Protein AF-A0A3Q2H266-F1 (afdb_monomer)

Mean predicted aligned error: 22.36 Å

Solvent-accessible surface area (backbone atoms only — not comparable to full-atom values): 14218 Å² total; per-residue (Å²): 91,50,98,85,69,45,85,71,88,80,87,90,80,85,74,40,80,93,80,37,71,74,84,82,73,85,81,75,81,80,75,81,82,80,85,88,76,84,89,74,83,86,70,92,81,90,85,86,83,84,88,87,74,88,79,81,77,82,84,80,73,83,90,78,85,91,76,90,86,78,91,75,88,78,85,81,82,84,83,86,84,89,80,88,86,80,90,84,92,89,86,89,81,86,81,90,78,92,82,90,82,86,79,86,83,80,87,77,91,81,86,87,79,85,80,91,78,90,77,91,73,87,76,86,66,81,80,77,69,81,77,68,92,73,65,88,61,49,74,68,57,48,53,52,54,50,50,58,36,43,77,73,71,45,84,77,68,90,46,66,71,57,32,52,51,47,44,33,69,77,54,65,52,81,55,66,67,63,51,47,52,51,49,54,54,59,74,75,108

Nearest PDB structures (foldseek):
  2vxd-assembly1_A  TM=9.494E-01  e=1.656E-06  Homo sapiens

Structure (mmCIF, N/CA/C/O backbone):
data_AF-A0A3Q2H266-F1
#
_entry.id   AF-A0A3Q2H266-F1
#
loop_
_atom_site.group_PDB
_atom_site.id
_atom_site.type_symbol
_atom_site.label_atom_id
_atom_site.label_alt_id
_atom_site.label_comp_id
_atom_site.label_asym_id
_atom_site.label_entity_id
_atom_site.label_seq_id
_atom_site.pdbx_PDB_ins_code
_atom_site.Cartn_x
_atom_site.Cartn_y
_atom_site.Cartn_z
_atom_site.occupancy
_atom_site.B_iso_or_equiv
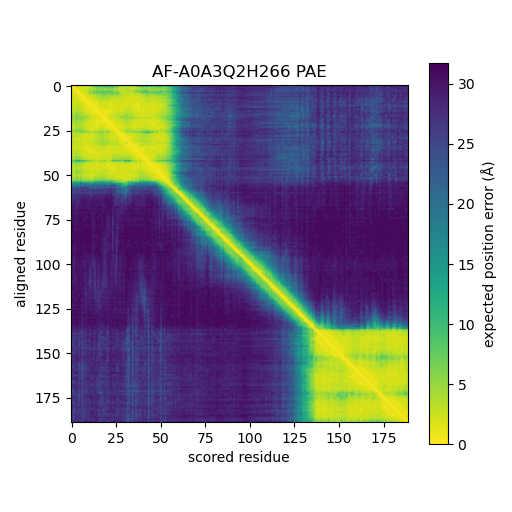_atom_site.auth_seq_id
_atom_site.auth_comp_id
_atom_site.auth_asym_id
_atom_site.auth_atom_id
_atom_site.pdbx_PDB_model_num
ATOM 1 N N . MET A 1 1 ? 6.703 10.638 -8.656 1.00 83.88 1 MET A N 1
ATOM 2 C CA . MET A 1 1 ? 7.625 11.755 -8.956 1.00 83.88 1 MET A CA 1
ATOM 3 C C . MET A 1 1 ? 6.857 12.858 -9.673 1.00 83.88 1 MET A C 1
ATOM 5 O O . MET A 1 1 ? 5.798 12.563 -10.213 1.00 83.88 1 MET A O 1
ATOM 9 N N . ASN A 1 2 ? 7.354 14.096 -9.672 1.00 92.62 2 ASN A N 1
ATOM 10 C CA . ASN A 1 2 ? 6.954 15.094 -10.671 1.00 92.62 2 ASN A CA 1
ATOM 11 C C . ASN A 1 2 ? 7.671 14.825 -12.015 1.00 92.62 2 ASN A C 1
ATOM 13 O O . ASN A 1 2 ? 8.454 13.881 -12.124 1.00 92.62 2 ASN A O 1
ATOM 17 N N . TYR A 1 3 ? 7.422 15.659 -13.029 1.00 91.31 3 TYR A N 1
ATOM 18 C CA . TYR A 1 3 ? 8.073 15.558 -14.345 1.00 91.31 3 TYR A CA 1
ATOM 19 C C . TYR A 1 3 ? 9.604 15.734 -14.280 1.00 91.31 3 TYR A C 1
ATOM 21 O O . TYR A 1 3 ? 10.318 15.266 -15.157 1.00 91.31 3 TYR A O 1
ATOM 29 N N . GLU A 1 4 ? 10.116 16.353 -13.214 1.00 94.00 4 GLU A N 1
ATOM 30 C CA . GLU A 1 4 ? 11.548 16.572 -12.961 1.00 94.00 4 GLU A CA 1
ATOM 31 C C . GLU A 1 4 ? 12.217 15.371 -12.271 1.00 94.00 4 GLU A C 1
ATOM 33 O O . GLU A 1 4 ? 13.388 15.433 -11.906 1.00 94.00 4 GLU A O 1
ATOM 38 N N . GLY A 1 5 ? 11.477 14.285 -12.023 1.00 92.12 5 GLY A N 1
ATOM 39 C CA . GLY A 1 5 ? 11.991 13.105 -11.324 1.00 92.12 5 GLY A CA 1
ATOM 40 C C . GLY A 1 5 ? 12.115 13.270 -9.803 1.00 92.12 5 GLY A C 1
ATOM 41 O O . GLY A 1 5 ? 12.574 12.355 -9.120 1.00 92.12 5 GLY A O 1
ATOM 42 N N . SER A 1 6 ? 11.656 14.388 -9.238 1.00 95.06 6 SER A N 1
ATOM 43 C CA . SER A 1 6 ? 11.687 14.638 -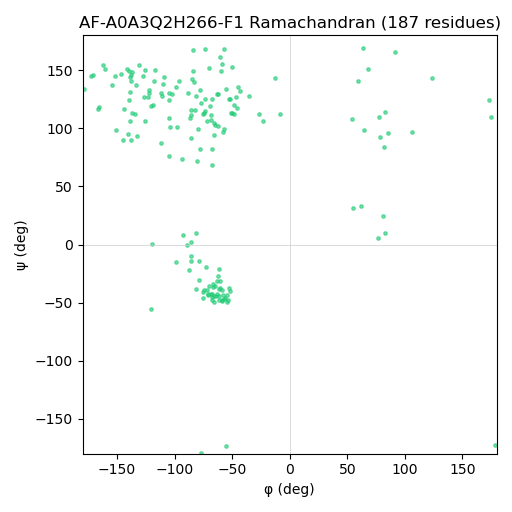7.796 1.00 95.06 6 SER A CA 1
ATOM 44 C C . SER A 1 6 ? 10.491 13.987 -7.080 1.00 95.06 6 SER A C 1
ATOM 46 O O . SER A 1 6 ? 9.362 14.000 -7.591 1.00 95.06 6 SER A O 1
ATOM 48 N N . PRO A 1 7 ? 10.678 13.391 -5.886 1.00 94.06 7 PRO A N 1
ATOM 49 C CA . PRO A 1 7 ? 9.567 12.901 -5.075 1.00 94.06 7 PRO A CA 1
ATOM 50 C C . PRO A 1 7 ? 8.654 14.051 -4.637 1.00 94.06 7 PRO A C 1
ATOM 52 O O . PRO A 1 7 ? 9.114 15.030 -4.057 1.00 94.06 7 PRO A O 1
ATOM 55 N N . ILE A 1 8 ? 7.347 13.902 -4.854 1.00 96.88 8 ILE A N 1
ATOM 56 C CA . ILE A 1 8 ? 6.333 14.871 -4.423 1.00 96.88 8 ILE A CA 1
ATOM 57 C C . ILE A 1 8 ? 5.262 14.187 -3.577 1.00 96.88 8 ILE A C 1
ATOM 59 O O . ILE A 1 8 ? 4.981 13.000 -3.751 1.00 96.88 8 ILE A O 1
ATOM 63 N N . LYS A 1 9 ? 4.664 14.943 -2.653 1.00 96.69 9 LYS A N 1
ATOM 64 C CA . LYS A 1 9 ? 3.535 14.501 -1.828 1.00 96.69 9 LYS A CA 1
ATOM 65 C C . LYS A 1 9 ? 2.292 15.268 -2.252 1.00 96.69 9 LYS A C 1
ATOM 67 O O . LYS A 1 9 ? 2.316 16.494 -2.264 1.00 96.69 9 LYS A O 1
ATOM 72 N N . VAL A 1 10 ? 1.215 14.550 -2.547 1.00 96.44 10 VAL A N 1
ATOM 73 C CA . VAL A 1 10 ? -0.061 15.132 -2.983 1.00 96.44 10 VAL A CA 1
ATOM 74 C C . VAL A 1 10 ? -1.208 14.605 -2.125 1.00 96.44 10 VAL A C 1
ATOM 76 O O . VAL A 1 10 ? -1.188 13.454 -1.686 1.00 96.44 10 VAL A O 1
ATOM 79 N N . THR A 1 11 ? -2.202 15.452 -1.861 1.00 96.81 11 THR A N 1
ATOM 80 C CA . THR A 1 11 ? -3.439 15.042 -1.185 1.00 96.81 11 THR A CA 1
ATOM 81 C C . THR A 1 11 ? -4.405 14.504 -2.232 1.00 96.81 11 THR A C 1
ATOM 83 O O . THR A 1 11 ? -4.844 15.259 -3.090 1.00 96.81 11 THR A O 1
ATOM 86 N N . LEU A 1 12 ? -4.743 13.215 -2.158 1.00 96.69 12 LEU A N 1
ATOM 87 C CA . LEU A 1 12 ? -5.684 12.596 -3.101 1.00 96.69 12 LEU A CA 1
ATOM 88 C C . LEU A 1 12 ? -7.146 12.866 -2.734 1.00 96.69 12 LEU A C 1
ATOM 90 O O . LEU A 1 12 ? -7.986 13.037 -3.609 1.00 96.69 12 LEU A O 1
ATOM 94 N N . ALA A 1 13 ? -7.457 12.863 -1.436 1.00 97.00 13 ALA A N 1
ATOM 95 C CA . ALA A 1 13 ? -8.816 13.008 -0.939 1.00 97.00 13 ALA A CA 1
ATOM 96 C C . ALA A 1 13 ? -8.859 13.401 0.541 1.00 97.00 13 ALA A C 1
ATOM 98 O O . ALA A 1 13 ? -7.976 13.029 1.317 1.00 97.00 13 ALA A O 1
ATOM 99 N N . SER A 1 14 ? -9.952 14.057 0.930 1.00 97.00 14 SER A N 1
ATOM 100 C CA . SER A 1 14 ? -10.330 14.320 2.320 1.00 97.00 14 SER A CA 1
ATOM 101 C C . SER A 1 14 ? -11.666 13.643 2.600 1.00 97.00 14 SER A C 1
ATOM 103 O O . SER A 1 14 ? -12.657 13.938 1.942 1.00 97.00 14 SER A O 1
ATOM 105 N N . LEU A 1 15 ? -11.694 12.718 3.561 1.00 97.12 15 LEU A N 1
ATOM 106 C CA . LEU A 1 15 ? -12.890 11.946 3.895 1.00 97.12 15 LEU A CA 1
ATOM 107 C C . LEU A 1 15 ? -13.314 12.220 5.336 1.00 97.12 15 LEU A C 1
ATOM 109 O O . LEU A 1 15 ? -12.487 12.294 6.247 1.00 97.12 15 LEU A O 1
ATOM 113 N N . LYS A 1 16 ? -14.624 12.306 5.551 1.00 96.44 16 LYS A N 1
ATOM 114 C CA . LYS A 1 16 ? -15.240 12.391 6.878 1.00 96.44 16 LYS A CA 1
ATOM 115 C C . LYS A 1 16 ? -16.495 11.537 6.875 1.00 96.44 16 LYS A C 1
ATOM 117 O O . LYS A 1 16 ? -17.383 11.783 6.072 1.00 96.44 16 LYS A O 1
ATOM 122 N N . MET A 1 17 ? -16.600 10.585 7.801 1.00 94.75 17 MET A N 1
ATOM 123 C CA . MET A 1 17 ? -17.682 9.587 7.811 1.00 94.75 17 MET A CA 1
ATOM 124 C C . MET A 1 17 ? -19.088 10.202 7.750 1.00 94.75 17 MET A C 1
ATOM 126 O O . MET A 1 17 ? -19.967 9.673 7.085 1.00 94.75 17 MET A O 1
ATOM 130 N N . SER A 1 18 ? -19.289 11.338 8.420 1.00 96.62 18 SER A N 1
ATOM 131 C CA . SER A 1 18 ? -20.588 12.009 8.482 1.00 96.62 18 SER A CA 1
ATOM 132 C C . SER A 1 18 ? -20.877 12.954 7.311 1.00 96.62 18 SER A C 1
ATOM 134 O O . SER A 1 18 ? -21.982 13.472 7.240 1.00 96.62 18 SER A O 1
ATOM 136 N N . VAL A 1 19 ? -19.890 13.258 6.462 1.00 97.75 19 VAL A N 1
ATOM 137 C CA . VAL A 1 19 ? -20.018 14.250 5.375 1.00 97.75 19 VAL A CA 1
ATOM 138 C C . VAL A 1 19 ? -19.766 13.593 4.025 1.00 97.75 19 VAL A C 1
ATOM 140 O O . VAL A 1 19 ? -20.614 13.633 3.146 1.00 97.75 19 VAL A O 1
ATOM 143 N N . GLN A 1 20 ? -18.610 12.948 3.879 1.00 97.19 20 GLN A N 1
ATOM 144 C CA . GLN A 1 20 ? -18.191 12.268 2.664 1.00 97.19 20 GLN A CA 1
ATOM 145 C C . GLN A 1 20 ? -17.386 11.012 3.038 1.00 97.19 20 GLN A C 1
ATOM 147 O O . GLN A 1 20 ? -16.167 11.084 3.236 1.00 97.19 20 GLN A O 1
ATOM 152 N N . PRO A 1 21 ? -18.059 9.857 3.197 1.00 96.19 21 PRO A N 1
ATOM 153 C CA . PRO A 1 21 ? -17.411 8.602 3.575 1.00 96.19 21 PRO A CA 1
ATOM 154 C C . PRO A 1 21 ? -16.702 7.914 2.402 1.00 96.19 21 PRO A C 1
ATOM 156 O O . PRO A 1 21 ? -15.924 6.987 2.612 1.00 96.19 21 PRO A O 1
ATOM 159 N N . THR A 1 22 ? -16.972 8.322 1.160 1.00 97.19 22 THR A N 1
ATOM 160 C CA . THR A 1 22 ? -16.385 7.731 -0.049 1.00 97.19 22 THR A CA 1
ATOM 161 C C . THR A 1 22 ? -16.197 8.799 -1.117 1.00 97.19 22 THR A C 1
ATOM 163 O O . THR A 1 22 ? -16.986 9.738 -1.223 1.00 97.19 22 THR A O 1
ATOM 166 N N . VAL A 1 23 ? -15.140 8.644 -1.908 1.00 97.94 23 VAL A N 1
ATOM 167 C CA . VAL A 1 23 ? -14.823 9.489 -3.057 1.00 97.94 23 VAL A CA 1
ATOM 168 C C . VAL A 1 23 ? -14.344 8.600 -4.202 1.00 97.94 23 VAL A C 1
ATOM 170 O O . VAL A 1 23 ? -13.701 7.576 -3.970 1.00 97.94 23 VAL A O 1
ATOM 173 N N . SER A 1 24 ? -14.656 8.988 -5.433 1.00 96.75 24 SER A N 1
ATOM 174 C CA . SER A 1 24 ? -14.181 8.321 -6.644 1.00 96.75 24 SER A CA 1
ATOM 175 C C . SER A 1 24 ? -13.216 9.246 -7.373 1.00 96.75 24 SER A C 1
ATOM 177 O O . SER A 1 24 ? -13.538 10.406 -7.600 1.00 96.75 24 SER A O 1
ATOM 179 N N . LEU A 1 25 ? -12.044 8.732 -7.752 1.00 96.19 25 LEU A N 1
ATOM 180 C CA . LEU A 1 25 ? -10.995 9.515 -8.422 1.00 96.19 25 LEU A CA 1
ATOM 181 C C . LEU A 1 25 ? -11.072 9.458 -9.960 1.00 96.19 25 LEU A C 1
ATOM 183 O O . LEU A 1 25 ? -10.149 9.894 -10.633 1.00 96.19 25 LEU A O 1
ATOM 187 N N . GLY A 1 26 ? -12.136 8.879 -10.528 1.00 94.19 26 GLY A N 1
ATOM 188 C CA . GLY A 1 26 ? -12.396 8.932 -11.972 1.00 94.19 26 GLY A CA 1
ATOM 189 C C . GLY A 1 26 ? -11.331 8.285 -12.866 1.00 94.19 26 GLY A C 1
ATOM 190 O O . GLY A 1 26 ? -11.102 8.772 -13.963 1.00 94.19 26 GLY A O 1
ATOM 191 N N . GLY A 1 27 ? -10.670 7.215 -12.416 1.00 92.19 27 GLY A N 1
ATOM 192 C CA . GLY A 1 27 ? -9.613 6.565 -13.204 1.00 92.19 27 GLY A CA 1
ATOM 193 C C . GLY A 1 27 ? -8.252 7.257 -13.115 1.00 92.19 27 GLY A C 1
ATOM 194 O O . GLY A 1 27 ? -7.442 7.109 -14.018 1.00 92.19 27 GLY A O 1
ATOM 195 N N . PHE A 1 28 ? -7.997 8.002 -12.035 1.00 95.56 28 PHE A N 1
ATOM 196 C CA . PHE A 1 28 ? -6.691 8.593 -11.746 1.00 95.5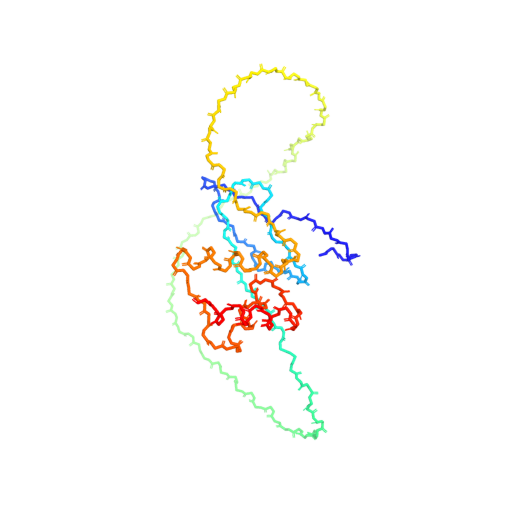6 28 PHE A CA 1
ATOM 197 C C . PHE A 1 28 ? -5.556 7.559 -11.837 1.00 95.56 28 PHE A C 1
ATOM 199 O O . PHE A 1 28 ? -5.476 6.634 -11.023 1.00 95.56 28 PHE A O 1
ATOM 206 N N . GLU A 1 29 ? -4.687 7.734 -12.831 1.00 95.75 29 GLU A N 1
ATOM 207 C CA . GLU A 1 29 ? -3.570 6.844 -13.131 1.00 95.75 29 GLU A CA 1
ATOM 208 C C . GLU A 1 29 ? -2.273 7.360 -12.505 1.00 95.75 29 GLU A C 1
ATOM 210 O O . GLU A 1 29 ? -1.999 8.561 -12.474 1.00 95.75 29 GLU A O 1
ATOM 215 N N . ILE A 1 30 ? -1.463 6.438 -11.989 1.00 94.81 30 ILE A N 1
ATOM 216 C CA . ILE A 1 30 ? -0.174 6.732 -11.367 1.00 94.81 30 ILE A CA 1
ATOM 217 C C . ILE A 1 30 ? 0.855 5.693 -11.793 1.00 94.81 30 ILE A C 1
ATOM 219 O O . ILE A 1 30 ? 0.626 4.490 -11.682 1.00 94.81 30 ILE A O 1
ATOM 223 N N . THR A 1 31 ? 2.020 6.162 -12.230 1.00 94.25 31 THR A N 1
ATOM 224 C CA . THR A 1 31 ? 3.137 5.296 -12.612 1.00 94.25 31 THR A CA 1
ATOM 225 C C . THR A 1 31 ? 3.912 4.840 -11.368 1.00 94.25 31 THR A C 1
ATOM 227 O O . THR A 1 31 ? 4.313 5.684 -10.558 1.00 94.25 31 THR A O 1
ATOM 230 N N . PRO A 1 32 ? 4.152 3.529 -11.181 1.00 95.00 32 PRO A N 1
ATOM 231 C CA . PRO A 1 32 ? 5.023 3.034 -10.118 1.00 95.00 32 PRO A CA 1
ATOM 232 C C . PRO A 1 32 ? 6.462 3.580 -10.237 1.00 95.00 32 PRO A C 1
ATOM 234 O O . PRO A 1 32 ? 6.940 3.781 -11.353 1.00 95.00 32 PRO A O 1
ATOM 237 N N . PRO A 1 33 ? 7.194 3.772 -9.120 1.00 94.19 33 PRO A N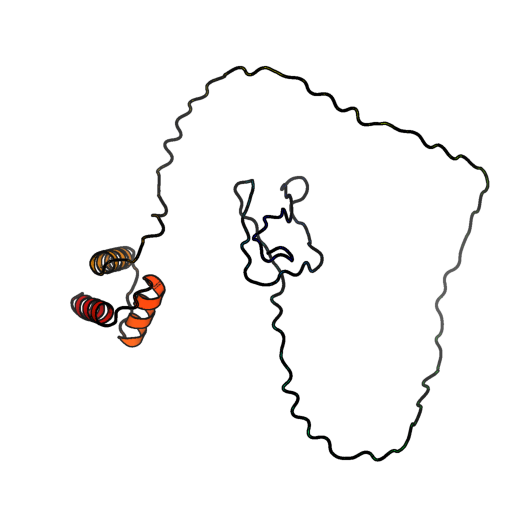 1
ATOM 238 C CA . PRO A 1 33 ? 6.827 3.435 -7.742 1.00 94.19 33 PRO A CA 1
ATOM 239 C C . PRO A 1 33 ? 5.979 4.514 -7.043 1.00 94.19 33 PRO A C 1
ATOM 241 O O . PRO A 1 33 ? 6.232 5.712 -7.172 1.00 94.19 33 PRO A O 1
ATOM 244 N N . VAL A 1 34 ? 5.013 4.083 -6.221 1.00 96.06 34 VAL A N 1
ATOM 245 C CA . VAL A 1 34 ? 4.143 4.976 -5.434 1.00 96.06 34 VAL A CA 1
ATOM 246 C C . VAL A 1 34 ? 3.936 4.474 -4.002 1.00 96.06 34 VAL A C 1
ATOM 248 O O . VAL A 1 34 ? 3.929 3.272 -3.744 1.00 96.06 34 VAL A O 1
ATOM 251 N N . VAL A 1 35 ? 3.758 5.409 -3.064 1.00 96.62 35 VAL A N 1
ATOM 252 C CA . VAL A 1 35 ? 3.437 5.140 -1.656 1.00 96.62 35 VAL A CA 1
ATOM 253 C C . VAL A 1 35 ? 2.140 5.858 -1.299 1.00 96.62 35 VAL A C 1
ATOM 255 O O . VAL A 1 35 ? 2.028 7.068 -1.483 1.00 96.62 35 VAL A O 1
ATOM 258 N N . LEU A 1 36 ? 1.175 5.118 -0.752 1.00 96.69 36 LEU A N 1
ATOM 259 C CA . LEU A 1 36 ? -0.090 5.658 -0.258 1.00 96.69 36 LEU A CA 1
ATOM 260 C C . LEU A 1 36 ? -0.055 5.688 1.272 1.00 96.69 36 LEU A C 1
ATOM 262 O O . LEU A 1 36 ? 0.182 4.665 1.913 1.00 96.69 36 LEU A O 1
ATOM 266 N N . GLN A 1 37 ? -0.275 6.863 1.861 1.00 95.94 37 GLN A N 1
ATOM 267 C CA . GLN A 1 37 ? -0.221 7.065 3.309 1.00 95.94 37 GLN A CA 1
ATOM 268 C C . GLN A 1 37 ? -1.376 7.951 3.773 1.00 95.94 37 GLN A C 1
ATOM 270 O O . GLN A 1 37 ? -1.710 8.948 3.135 1.00 95.94 37 GLN A O 1
ATOM 275 N N . LEU A 1 38 ? -1.955 7.616 4.928 1.00 97.00 38 LEU A N 1
ATOM 276 C CA . LEU A 1 38 ? -2.924 8.477 5.591 1.00 97.00 38 LEU A CA 1
ATOM 277 C C . LEU A 1 38 ? -2.203 9.675 6.227 1.00 97.00 38 LEU A C 1
ATOM 279 O O . LEU A 1 38 ? -1.408 9.498 7.149 1.00 97.00 38 LEU A O 1
ATOM 283 N N . LYS A 1 39 ? -2.476 10.889 5.735 1.00 97.00 39 LYS A N 1
ATOM 284 C CA . LYS A 1 39 ? -1.887 12.127 6.278 1.00 97.00 39 LYS A CA 1
ATOM 285 C C . LYS A 1 39 ? -2.522 12.538 7.613 1.00 97.00 39 LYS A C 1
ATOM 287 O O . LYS A 1 39 ? -1.812 12.976 8.514 1.00 97.00 39 LYS A O 1
ATOM 292 N N . CYS A 1 40 ? -3.845 12.409 7.739 1.00 95.12 40 CYS A N 1
ATOM 293 C CA . CYS A 1 40 ? -4.612 12.794 8.927 1.00 95.12 40 CYS A CA 1
ATOM 294 C C . CYS A 1 40 ? -5.739 11.787 9.205 1.00 95.12 40 CYS A C 1
ATOM 296 O O . CYS A 1 40 ? -6.290 11.198 8.278 1.00 95.12 40 CYS A O 1
ATOM 298 N N . GLY A 1 41 ? -6.118 11.640 10.478 1.00 96.50 41 GLY A N 1
ATOM 299 C CA . GLY A 1 41 ? -7.122 10.671 10.931 1.00 96.50 41 GLY A CA 1
ATOM 300 C C . GLY A 1 41 ? -6.512 9.329 11.349 1.00 96.50 41 GLY A C 1
ATOM 301 O O . GLY A 1 41 ? -5.345 9.053 11.085 1.00 96.50 41 GLY A O 1
ATOM 302 N N . SER A 1 42 ? -7.293 8.498 12.043 1.00 95.31 42 SER A N 1
ATOM 303 C CA . SER A 1 42 ? -6.809 7.210 12.562 1.00 95.31 42 SER A CA 1
ATOM 304 C C . SER A 1 42 ? -6.939 6.054 11.566 1.00 95.31 42 SER A C 1
ATOM 306 O O . SER A 1 42 ? -6.231 5.061 11.705 1.00 95.31 42 SER A O 1
ATOM 308 N N . GLY A 1 43 ? -7.826 6.165 10.569 1.00 89.31 43 GLY A N 1
ATOM 309 C CA . GLY A 1 43 ? -8.158 5.060 9.660 1.00 89.31 43 GLY A CA 1
ATOM 310 C C . GLY A 1 43 ? -8.814 3.876 10.389 1.00 89.31 43 GLY A C 1
ATOM 311 O O . GLY A 1 43 ? -8.873 3.870 11.620 1.00 89.31 43 GLY A O 1
ATOM 312 N N . PRO A 1 44 ? -9.369 2.886 9.673 1.00 94.88 44 PRO A N 1
ATOM 313 C CA . PRO A 1 44 ? -8.941 2.398 8.359 1.00 94.88 44 PRO A CA 1
ATOM 314 C C . PRO A 1 44 ? -9.480 3.199 7.164 1.00 94.88 44 PRO A C 1
ATOM 316 O O . PRO A 1 44 ? -10.582 3.737 7.211 1.00 94.88 44 PRO A O 1
ATOM 319 N N . VAL A 1 45 ? -8.701 3.238 6.078 1.00 97.56 45 VAL A N 1
ATOM 320 C CA . VAL A 1 45 ? -9.113 3.760 4.764 1.00 97.56 45 VAL A CA 1
ATOM 321 C C . VAL A 1 45 ? -8.839 2.679 3.726 1.00 97.56 45 VAL A C 1
ATOM 323 O O . VAL A 1 45 ? -7.725 2.164 3.653 1.00 97.56 45 VAL A O 1
ATOM 326 N N . HIS A 1 46 ? -9.858 2.328 2.945 1.00 97.31 46 HIS A N 1
ATOM 327 C CA . HIS A 1 46 ? -9.751 1.342 1.874 1.00 97.31 46 HIS A CA 1
ATOM 328 C C . HIS A 1 46 ? -9.578 2.061 0.538 1.00 97.31 46 HIS A C 1
ATOM 330 O O . HIS A 1 46 ? -10.274 3.037 0.264 1.00 97.31 46 HIS A O 1
ATOM 336 N N . ILE A 1 47 ? -8.656 1.570 -0.285 1.00 96.88 47 ILE A N 1
ATOM 337 C CA . ILE A 1 47 ? -8.384 2.091 -1.624 1.00 96.88 47 ILE A CA 1
ATOM 338 C C . ILE A 1 47 ? -8.583 0.933 -2.596 1.00 96.88 47 ILE A C 1
ATOM 340 O O . ILE A 1 47 ? -8.112 -0.175 -2.346 1.00 96.88 47 ILE A O 1
ATOM 344 N N . SER A 1 48 ? -9.308 1.186 -3.681 1.00 96.19 48 SER A N 1
ATOM 345 C CA . SER A 1 48 ? -9.544 0.224 -4.757 1.00 96.19 48 SER A CA 1
ATOM 346 C C . SER A 1 48 ? -9.262 0.888 -6.101 1.00 96.19 48 SER A C 1
ATOM 348 O O . SER A 1 48 ? -9.314 2.113 -6.211 1.00 96.19 48 SER A O 1
ATOM 350 N N . GLY A 1 49 ? -8.921 0.085 -7.103 1.00 96.06 49 GLY A N 1
ATOM 351 C CA . GLY A 1 49 ? -8.533 0.555 -8.426 1.00 96.06 49 GLY A CA 1
ATOM 352 C C . GLY A 1 49 ? -8.155 -0.612 -9.329 1.00 96.06 49 GLY A C 1
ATOM 353 O O . GLY A 1 49 ? -8.331 -1.774 -8.959 1.00 96.06 49 GLY A O 1
ATOM 354 N N . GLN A 1 50 ? -7.639 -0.292 -10.509 1.00 96.25 50 GLN A N 1
ATOM 355 C CA . GLN A 1 50 ? -7.169 -1.270 -11.486 1.00 96.25 50 GLN A CA 1
ATOM 356 C C . GLN A 1 50 ? -5.641 -1.209 -11.566 1.00 96.25 50 GLN A C 1
ATOM 358 O O . GLN A 1 50 ? -5.057 -0.135 -11.438 1.00 96.25 50 GLN A O 1
ATOM 363 N N . HIS A 1 51 ? -4.999 -2.360 -11.764 1.00 96.38 51 HIS A N 1
ATOM 364 C CA . HIS A 1 51 ? -3.578 -2.436 -12.088 1.00 96.38 51 HIS A CA 1
ATOM 365 C C . HIS A 1 51 ? -3.455 -2.759 -13.575 1.00 96.38 51 HIS A C 1
ATOM 367 O O . HIS A 1 51 ? -3.802 -3.863 -13.992 1.00 96.38 51 HIS A O 1
ATOM 373 N N . LEU A 1 52 ? -3.026 -1.774 -14.361 1.00 94.25 52 LEU A N 1
ATOM 374 C CA . LEU A 1 52 ? -2.838 -1.918 -15.800 1.00 94.25 52 LEU A CA 1
ATOM 375 C C . LEU A 1 52 ? -1.419 -2.427 -16.069 1.00 94.25 52 LEU A C 1
ATOM 377 O O . LEU A 1 52 ? -0.451 -1.883 -15.539 1.00 94.25 52 LEU A O 1
ATOM 381 N N . VAL A 1 53 ? -1.310 -3.470 -16.887 1.00 94.50 53 VAL A N 1
ATOM 382 C CA . VAL A 1 53 ? -0.042 -4.005 -17.393 1.00 94.50 53 VAL A CA 1
ATOM 383 C C . VAL A 1 53 ? -0.119 -3.917 -18.909 1.00 94.50 53 VAL A C 1
ATOM 385 O O . VAL A 1 53 ? -1.031 -4.492 -19.502 1.00 94.50 53 VAL A O 1
ATOM 388 N N . ALA A 1 54 ? 0.795 -3.169 -19.526 1.00 89.25 54 ALA A N 1
ATOM 389 C CA . ALA A 1 54 ? 0.893 -3.127 -20.978 1.00 89.25 54 ALA A CA 1
ATOM 390 C C . ALA A 1 54 ? 1.356 -4.503 -21.482 1.00 89.25 54 ALA A C 1
ATOM 392 O O . ALA A 1 54 ? 2.369 -5.023 -21.016 1.00 89.25 54 ALA A O 1
ATOM 393 N N . VAL A 1 55 ? 0.592 -5.100 -22.398 1.00 87.12 55 VAL A N 1
ATOM 394 C CA . VAL A 1 55 ? 1.059 -6.228 -23.209 1.00 87.12 55 VAL A CA 1
ATOM 395 C C . VAL A 1 55 ? 1.779 -5.610 -24.394 1.00 87.12 55 VAL A C 1
ATOM 397 O O . VAL A 1 55 ? 1.152 -4.940 -25.210 1.00 87.12 55 VAL A O 1
ATOM 400 N N . GLU A 1 56 ? 3.094 -5.782 -24.450 1.00 76.44 56 GLU A N 1
ATOM 401 C CA . GLU A 1 56 ? 3.840 -5.521 -25.675 1.00 76.44 56 GLU A CA 1
ATOM 402 C C . GLU A 1 56 ? 3.483 -6.653 -26.644 1.00 76.44 56 GLU A C 1
ATOM 404 O O . GLU A 1 56 ? 3.851 -7.808 -26.425 1.00 76.44 56 GLU A O 1
ATOM 409 N N . GLU A 1 57 ? 2.663 -6.350 -27.653 1.00 62.84 57 GLU A N 1
ATOM 410 C CA . GLU A 1 57 ? 2.506 -7.237 -28.801 1.00 62.84 57 GLU A CA 1
ATOM 411 C C . GLU A 1 57 ? 3.826 -7.213 -29.572 1.00 62.84 57 GLU A C 1
ATOM 413 O O . GLU A 1 57 ? 4.235 -6.186 -30.112 1.00 62.84 57 GLU A O 1
ATOM 418 N N . ASP A 1 58 ? 4.511 -8.351 -29.540 1.00 54.19 58 ASP A N 1
ATOM 419 C CA . ASP A 1 58 ? 5.709 -8.658 -30.307 1.00 54.19 58 ASP A CA 1
ATOM 420 C C . ASP A 1 58 ? 5.395 -8.490 -31.802 1.00 54.19 58 ASP A C 1
ATOM 422 O O . ASP A 1 58 ? 4.741 -9.326 -32.426 1.00 54.19 58 ASP A O 1
ATOM 426 N N . ALA A 1 59 ? 5.779 -7.341 -32.354 1.00 59.56 59 ALA A N 1
ATOM 427 C CA . ALA A 1 59 ? 5.624 -7.018 -33.762 1.00 59.56 59 ALA A CA 1
ATOM 428 C C . ALA A 1 59 ? 6.747 -7.678 -34.573 1.00 59.56 59 ALA A C 1
ATOM 430 O O . ALA A 1 59 ? 7.639 -7.000 -35.076 1.00 59.56 59 ALA A O 1
ATOM 431 N N . GLU A 1 60 ? 6.679 -8.998 -34.723 1.00 51.78 60 GLU A N 1
ATOM 432 C CA . GLU A 1 60 ? 7.279 -9.696 -35.862 1.00 51.78 60 GLU A CA 1
ATOM 433 C C . GLU A 1 60 ? 6.147 -10.111 -36.812 1.00 51.78 60 GLU A C 1
ATOM 435 O O . GLU A 1 60 ? 5.708 -11.258 -36.843 1.00 51.78 60 GLU A O 1
ATOM 440 N N . SER A 1 61 ? 5.618 -9.149 -37.572 1.00 47.25 61 SER A N 1
ATOM 441 C CA . SER A 1 61 ? 4.893 -9.454 -38.806 1.00 47.25 61 SER A CA 1
ATOM 442 C C . SER A 1 61 ? 5.816 -9.130 -39.974 1.00 47.25 61 SER A C 1
ATOM 444 O O . SER A 1 61 ? 6.008 -7.956 -40.297 1.00 47.25 61 SER A O 1
ATOM 446 N N . GLU A 1 62 ? 6.420 -10.172 -40.550 1.00 42.69 62 GLU A N 1
ATOM 447 C CA . GLU A 1 62 ? 7.097 -10.106 -41.844 1.00 42.69 62 GLU A CA 1
ATOM 448 C C . GLU A 1 62 ? 6.142 -9.508 -42.888 1.00 42.69 62 GLU A C 1
ATOM 450 O O . GLU A 1 62 ? 5.002 -9.943 -43.057 1.00 42.69 62 GLU A O 1
ATOM 455 N N . ASP A 1 63 ? 6.632 -8.451 -43.525 1.00 50.84 63 ASP A N 1
ATOM 456 C CA . ASP A 1 63 ? 6.085 -7.789 -44.699 1.00 50.84 63 ASP A CA 1
ATOM 457 C C . ASP A 1 63 ? 6.143 -8.766 -45.880 1.00 50.84 63 ASP A C 1
ATOM 459 O O . ASP A 1 63 ? 7.212 -8.992 -46.437 1.00 50.84 63 ASP A O 1
ATOM 463 N N . GLU A 1 64 ? 5.010 -9.372 -46.243 1.00 48.12 64 GLU A N 1
ATOM 464 C CA . GLU A 1 64 ? 4.830 -9.971 -47.566 1.00 48.12 64 GLU A CA 1
ATOM 465 C C . GLU A 1 64 ? 3.444 -9.637 -48.148 1.00 48.12 64 GLU A C 1
ATOM 467 O O . GLU A 1 64 ? 2.397 -10.096 -47.691 1.00 48.12 64 GLU A O 1
ATOM 472 N N . GLU A 1 65 ? 3.537 -8.846 -49.217 1.00 42.50 65 GLU A N 1
ATOM 473 C CA . GLU A 1 65 ? 2.708 -8.785 -50.421 1.00 42.50 65 GLU A CA 1
ATOM 474 C C . GLU A 1 65 ? 1.384 -8.003 -50.415 1.00 42.50 65 GLU A C 1
ATOM 476 O O . GLU A 1 65 ? 0.355 -8.339 -49.827 1.00 42.50 65 GLU A O 1
ATOM 481 N N . GLU A 1 66 ? 1.434 -6.948 -51.225 1.00 46.41 66 GLU A N 1
ATOM 482 C CA . GLU A 1 66 ? 0.332 -6.123 -51.673 1.00 46.41 66 GLU A CA 1
ATOM 483 C C . GLU A 1 66 ? -0.365 -6.795 -52.855 1.00 46.41 66 GLU A C 1
ATOM 485 O O . GLU A 1 66 ? 0.227 -6.859 -53.924 1.00 46.41 66 GLU A O 1
ATOM 490 N N . GLU A 1 67 ? -1.633 -7.199 -52.727 1.00 44.31 67 GLU A N 1
ATOM 491 C CA . GLU A 1 67 ? -2.550 -7.236 -53.874 1.00 44.31 67 GLU A CA 1
ATOM 492 C C . GLU A 1 67 ? -3.981 -6.842 -53.463 1.00 44.3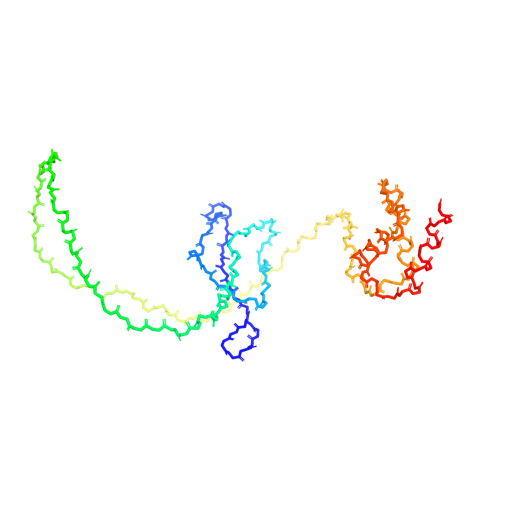1 67 GLU A C 1
ATOM 494 O O . GLU A 1 67 ? -4.672 -7.480 -52.668 1.00 44.31 67 GLU A O 1
ATOM 499 N N . ASP A 1 68 ? -4.398 -5.725 -54.052 1.00 46.41 68 ASP A N 1
ATOM 500 C CA . ASP A 1 68 ? -5.738 -5.160 -54.153 1.00 46.41 68 ASP A CA 1
ATOM 501 C C . ASP A 1 68 ? -6.802 -6.217 -54.521 1.00 46.41 68 ASP A C 1
ATOM 503 O O . ASP A 1 68 ? -6.592 -6.981 -55.454 1.00 46.41 68 ASP A O 1
ATOM 507 N N . VAL A 1 69 ? -7.968 -6.233 -53.854 1.00 43.53 69 VAL A N 1
ATOM 508 C CA . VAL A 1 69 ? -9.278 -6.099 -54.531 1.00 43.53 69 VAL A CA 1
ATOM 509 C C . VAL A 1 69 ? -10.487 -6.108 -53.575 1.00 43.53 69 VAL A C 1
ATOM 511 O O . VAL A 1 69 ? -10.728 -7.033 -52.805 1.00 43.53 69 VAL A O 1
ATOM 514 N N . LYS A 1 70 ? -11.374 -5.138 -53.839 1.00 52.88 70 LYS A N 1
ATOM 515 C CA . LYS A 1 70 ? -12.845 -5.151 -53.661 1.00 52.88 70 LYS A CA 1
ATOM 516 C C . LYS A 1 70 ? -13.437 -4.868 -52.278 1.00 52.88 70 LYS A C 1
ATOM 518 O O . LYS A 1 70 ? -14.003 -5.709 -51.588 1.00 52.88 70 LYS A O 1
ATOM 523 N N . LEU A 1 71 ? -13.545 -3.560 -52.063 1.00 47.97 71 LEU A N 1
ATOM 524 C CA . LEU A 1 71 ? -14.748 -2.855 -51.618 1.00 47.97 71 LEU A CA 1
ATOM 525 C C . LEU A 1 71 ? -16.057 -3.587 -52.015 1.00 47.97 71 LEU A C 1
ATOM 527 O O . LEU A 1 71 ? -16.438 -3.610 -53.189 1.00 47.97 71 LEU A O 1
ATOM 531 N N . LEU A 1 72 ? -16.802 -4.108 -51.037 1.00 41.50 72 LEU A N 1
ATOM 532 C CA . LEU A 1 72 ? -18.242 -4.309 -51.194 1.00 41.50 72 LEU A CA 1
ATOM 533 C C . LEU A 1 72 ? -18.987 -3.770 -49.975 1.00 41.50 72 LEU A C 1
ATOM 535 O O . LEU A 1 72 ? -19.197 -4.431 -48.962 1.00 41.50 72 LEU A O 1
ATOM 539 N N . SER A 1 73 ? -19.393 -2.516 -50.127 1.00 48.78 73 SER A N 1
ATOM 540 C CA . SER A 1 73 ? -20.404 -1.836 -49.340 1.00 48.78 73 SER A CA 1
ATOM 541 C C . SER A 1 73 ? -21.647 -2.709 -49.161 1.00 48.78 73 SER A C 1
ATOM 543 O O . SER A 1 73 ? -22.371 -2.965 -50.122 1.00 48.78 73 SER A O 1
ATOM 545 N N . ILE A 1 74 ? -21.977 -3.063 -47.920 1.00 50.72 74 ILE A N 1
ATOM 546 C CA . ILE A 1 74 ? -23.354 -3.390 -47.540 1.00 50.72 74 ILE A CA 1
ATOM 547 C C . ILE A 1 74 ? -23.885 -2.304 -46.607 1.00 50.72 74 ILE A C 1
ATOM 549 O O . ILE A 1 74 ? -23.815 -2.359 -45.385 1.00 50.72 74 ILE A O 1
ATOM 553 N N . SER A 1 75 ? -24.429 -1.276 -47.255 1.00 50.94 75 SER A N 1
ATOM 554 C CA . SER A 1 75 ? -25.349 -0.303 -46.675 1.00 50.94 75 SER A CA 1
ATOM 555 C C . SER A 1 75 ? -26.619 -1.026 -46.219 1.00 50.94 75 SER A C 1
ATOM 557 O O . SER A 1 75 ? -27.482 -1.375 -47.024 1.00 50.94 75 SER A O 1
ATOM 559 N N . GLY A 1 76 ? -26.731 -1.263 -44.915 1.00 41.53 76 GLY A N 1
ATOM 560 C CA . GLY A 1 76 ? -27.942 -1.751 -44.262 1.00 41.53 76 GLY A CA 1
ATOM 561 C C . GLY A 1 76 ? -28.792 -0.597 -43.735 1.00 41.53 76 GLY A C 1
ATOM 562 O O . GLY A 1 76 ? -28.853 -0.370 -42.533 1.00 41.53 76 GLY A O 1
ATOM 563 N N . LYS A 1 77 ? -29.473 0.139 -44.619 1.00 49.97 77 LYS A N 1
ATOM 564 C CA . LYS A 1 77 ? -30.639 0.944 -44.222 1.00 49.97 77 LYS A CA 1
ATOM 565 C C . LYS A 1 77 ? -31.844 0.015 -44.057 1.00 49.97 77 LYS A C 1
ATOM 567 O O . LYS A 1 77 ? -32.119 -0.752 -44.975 1.00 49.97 77 LYS A O 1
ATOM 572 N N . ARG A 1 78 ? -32.605 0.147 -42.963 1.00 42.16 78 ARG A N 1
ATOM 573 C CA . ARG A 1 78 ? -34.084 0.233 -42.957 1.00 42.16 78 ARG A CA 1
ATOM 574 C C . ARG A 1 78 ? -34.624 0.551 -41.555 1.00 42.16 78 ARG A C 1
ATOM 576 O O . ARG A 1 78 ? -34.047 0.182 -40.543 1.00 42.16 78 ARG A O 1
ATOM 583 N N . SER A 1 79 ? -35.703 1.321 -41.575 1.00 42.41 79 SER A N 1
ATOM 584 C CA . SER A 1 79 ? -36.198 2.236 -40.549 1.00 42.41 79 SER A CA 1
ATOM 585 C C . SER A 1 79 ? -37.061 1.618 -39.441 1.00 42.41 79 SER A C 1
ATOM 587 O O . SER A 1 79 ? -37.575 0.511 -39.568 1.00 42.41 79 SER A O 1
ATOM 589 N N . ALA A 1 80 ? -37.264 2.433 -38.398 1.00 44.34 80 ALA A N 1
ATOM 590 C CA . ALA A 1 80 ? -38.219 2.304 -37.293 1.00 44.34 80 ALA A CA 1
ATOM 591 C C . ALA A 1 80 ? -39.702 2.194 -37.721 1.00 44.34 80 ALA A C 1
ATOM 593 O O . ALA A 1 80 ? -40.057 2.518 -38.857 1.00 44.34 80 ALA A O 1
ATOM 594 N N . PRO A 1 81 ? -40.584 1.824 -36.773 1.00 47.47 81 PRO A N 1
ATOM 595 C CA . PRO A 1 81 ? -41.504 2.811 -36.184 1.00 47.47 81 PRO A CA 1
ATOM 596 C C . PRO A 1 81 ? -41.522 2.671 -34.645 1.00 47.47 81 PRO A C 1
ATOM 598 O O . PRO A 1 81 ? -41.432 1.580 -34.105 1.00 47.47 81 PRO A O 1
ATOM 601 N N . GLY A 1 82 ? -41.508 3.733 -33.848 1.00 42.19 82 GLY A N 1
ATOM 602 C CA . GLY A 1 82 ? -42.589 4.701 -33.746 1.00 42.19 82 GLY A CA 1
ATOM 603 C C . GLY A 1 82 ? -43.314 4.483 -32.415 1.00 42.19 82 GLY A C 1
ATOM 604 O O . GLY A 1 82 ? -44.187 3.633 -32.322 1.00 42.19 82 GLY A O 1
ATOM 605 N N . SER A 1 83 ? -42.972 5.259 -31.388 1.00 39.53 83 SER A N 1
ATOM 606 C CA . SER A 1 83 ? -43.871 5.494 -30.254 1.00 39.53 83 SER A CA 1
ATOM 607 C C . SER A 1 83 ? -43.556 6.864 -29.676 1.00 39.53 83 SER A C 1
ATOM 609 O O . SER A 1 83 ? -42.566 7.060 -28.977 1.00 39.53 83 SER A O 1
ATOM 611 N N . GLY A 1 84 ? -44.364 7.840 -30.082 1.00 42.97 84 GLY A N 1
ATOM 612 C CA . GLY A 1 84 ? -44.271 9.204 -29.594 1.00 42.97 84 GLY A CA 1
ATOM 613 C C . GLY A 1 84 ? -44.791 9.353 -28.168 1.00 42.97 84 GLY A C 1
ATOM 614 O O . GLY A 1 84 ? -45.485 8.485 -27.655 1.00 42.97 84 GLY A O 1
ATOM 615 N N . ASN A 1 85 ? -44.502 10.513 -27.583 1.00 47.50 85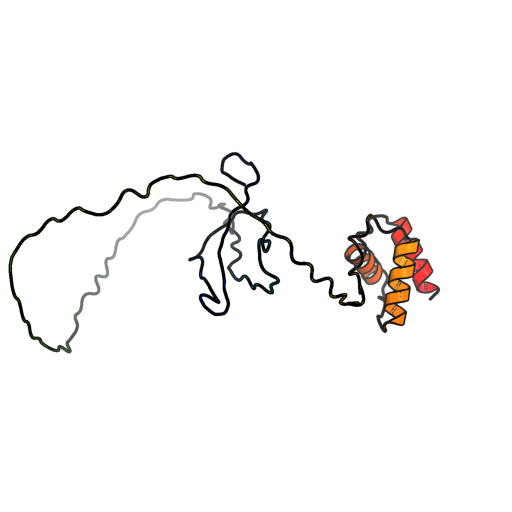 ASN A N 1
ATOM 616 C CA . ASN A 1 85 ? -45.494 11.309 -26.870 1.00 47.50 85 ASN A CA 1
ATOM 617 C C . ASN A 1 85 ? -45.108 12.796 -26.922 1.00 47.50 85 ASN A C 1
ATOM 619 O O . ASN A 1 85 ? -43.938 13.164 -26.980 1.00 47.50 85 ASN A O 1
ATOM 623 N N . LYS A 1 86 ? -46.148 13.626 -27.002 1.00 48.47 86 LYS A N 1
ATOM 624 C CA . LYS A 1 86 ? -46.192 15.059 -27.333 1.00 48.47 86 LYS A CA 1
ATOM 625 C C . LYS A 1 86 ? -46.355 15.848 -26.006 1.00 48.47 86 LYS A C 1
ATOM 627 O O . LYS A 1 86 ? -47.111 15.370 -25.172 1.00 48.47 86 LYS A O 1
ATOM 632 N N . VAL A 1 87 ? -45.533 16.883 -25.719 1.00 45.78 87 VAL A N 1
ATOM 633 C CA . VAL A 1 87 ? -45.832 18.361 -25.661 1.00 45.78 87 VAL A CA 1
ATOM 634 C C . VAL A 1 87 ? -46.932 18.774 -24.642 1.00 45.78 87 VAL A C 1
ATOM 636 O O . VAL A 1 87 ? -47.920 18.050 -24.594 1.00 45.78 87 VAL A O 1
ATOM 639 N N . PRO A 1 88 ? -46.864 19.905 -23.864 1.00 51.44 88 PRO A N 1
ATOM 640 C CA . PRO A 1 88 ? -46.453 21.281 -24.264 1.00 51.44 88 PRO A CA 1
ATOM 641 C C . PRO A 1 88 ? -45.550 22.073 -23.278 1.00 51.44 88 PRO A C 1
ATOM 643 O O . PRO A 1 88 ? -45.579 21.873 -22.076 1.00 51.44 88 PRO A O 1
ATOM 646 N N . GLN A 1 89 ? -44.595 22.889 -23.747 1.00 61.12 89 GLN A N 1
ATOM 647 C CA . GLN A 1 89 ? -44.678 24.325 -24.112 1.00 61.12 89 GLN A CA 1
ATOM 648 C C . GLN A 1 89 ? -45.226 25.280 -23.030 1.00 61.12 89 GLN A C 1
ATOM 650 O O . GLN A 1 89 ? -46.438 25.403 -22.877 1.00 61.12 89 GLN A O 1
ATOM 655 N N . LYS A 1 90 ? -44.346 26.108 -22.439 1.00 49.50 90 LYS A N 1
ATOM 656 C CA . LYS A 1 90 ? -44.624 27.540 -22.213 1.00 49.50 90 LYS A CA 1
ATOM 657 C C . LYS A 1 90 ? -43.329 28.361 -22.141 1.00 49.50 90 LYS A C 1
ATOM 659 O O . LYS A 1 90 ? -42.343 27.948 -21.551 1.00 49.50 90 LYS A O 1
ATOM 664 N N . LYS A 1 91 ? -43.380 29.516 -22.801 1.00 50.25 91 LYS A N 1
ATOM 665 C CA . LYS A 1 91 ? -42.320 30.474 -23.131 1.00 50.25 91 LYS A CA 1
ATOM 666 C C . LYS A 1 91 ? -42.707 31.825 -22.531 1.00 50.25 91 LYS A C 1
ATOM 668 O O . LYS A 1 91 ? -43.824 32.255 -22.802 1.00 50.25 91 LYS A O 1
ATOM 673 N N . VAL A 1 92 ? -41.811 32.488 -21.802 1.00 46.16 92 VAL A N 1
ATOM 674 C CA . VAL A 1 92 ? -41.794 33.932 -21.456 1.00 46.16 92 VAL A CA 1
ATOM 675 C C . VAL A 1 92 ? -40.337 34.250 -21.043 1.00 46.16 92 VAL A C 1
ATOM 677 O O . VAL A 1 92 ? -39.722 33.369 -20.462 1.00 46.16 92 VAL A O 1
ATOM 680 N N . LYS A 1 93 ? -39.710 35.425 -21.174 1.00 47.75 93 LYS A N 1
ATOM 681 C CA . LYS A 1 93 ? -39.576 36.506 -22.174 1.00 47.75 93 LYS A CA 1
ATOM 682 C C . LYS A 1 93 ? -38.772 37.608 -21.438 1.00 47.75 93 LYS A C 1
ATOM 684 O O . LYS A 1 93 ? -39.276 38.082 -20.436 1.00 47.75 93 LYS A O 1
ATOM 689 N N . LEU A 1 94 ? -37.641 38.036 -22.017 1.00 44.97 94 LEU A N 1
ATOM 690 C CA . LEU A 1 94 ? -36.957 39.347 -21.884 1.00 44.97 94 LEU A CA 1
ATOM 691 C C . LEU A 1 94 ? -36.290 39.801 -20.563 1.00 44.97 94 LEU A C 1
ATOM 693 O O . LEU A 1 94 ? -36.791 39.541 -19.481 1.00 44.97 94 LEU A O 1
ATOM 697 N N . ALA A 1 95 ? -35.256 40.635 -20.795 1.00 37.66 95 ALA A N 1
ATOM 698 C CA . ALA A 1 95 ? -34.441 41.498 -19.918 1.00 37.66 95 ALA A CA 1
ATOM 699 C C . ALA A 1 95 ? -33.368 40.754 -19.098 1.00 37.66 95 ALA A C 1
ATOM 701 O O . ALA A 1 95 ? -33.690 39.829 -18.368 1.00 37.66 95 ALA A O 1
ATOM 702 N N . ALA A 1 96 ? -32.075 40.923 -19.401 1.00 50.78 96 ALA A N 1
ATOM 703 C CA . ALA A 1 96 ? -31.239 42.101 -19.121 1.00 50.78 96 ALA A CA 1
ATOM 704 C C . ALA A 1 96 ? -31.080 42.312 -17.613 1.00 50.78 96 ALA A C 1
ATOM 706 O O . ALA A 1 96 ? -31.992 42.849 -16.997 1.00 50.78 96 ALA A O 1
ATOM 707 N N . ASP A 1 97 ? -29.949 41.850 -17.081 1.00 55.91 97 ASP A N 1
ATOM 708 C CA . ASP A 1 97 ? -29.136 42.578 -16.105 1.00 55.91 97 ASP A CA 1
ATOM 709 C C . ASP A 1 97 ? -27.783 41.862 -16.008 1.00 55.91 97 ASP A C 1
ATOM 711 O O . ASP A 1 97 ? -27.723 40.665 -15.713 1.00 55.91 97 ASP A O 1
ATOM 715 N N . GLU A 1 98 ? -26.724 42.569 -16.392 1.00 60.78 98 GLU A N 1
ATOM 716 C CA . GLU A 1 98 ? -25.393 42.310 -15.858 1.00 60.78 98 GLU A CA 1
ATOM 717 C C . GLU A 1 98 ? -25.417 42.851 -14.433 1.00 60.78 98 GLU A C 1
ATOM 719 O O . GLU A 1 98 ? -25.744 44.020 -14.259 1.00 60.78 98 GLU A O 1
ATOM 724 N N . ASP A 1 99 ? -25.077 42.026 -13.450 1.00 60.06 99 ASP A N 1
ATOM 725 C CA . ASP A 1 99 ? -24.540 42.550 -12.202 1.00 60.06 99 ASP A CA 1
ATOM 726 C C . ASP A 1 99 ? -23.324 41.703 -11.825 1.00 60.06 99 ASP A C 1
ATOM 728 O O . ASP A 1 99 ? -23.398 40.484 -11.626 1.00 60.06 99 ASP A O 1
ATOM 732 N N . ASP A 1 100 ? -22.199 42.399 -11.904 1.00 64.75 100 ASP A N 1
ATOM 733 C CA . ASP A 1 100 ? -20.846 42.053 -11.514 1.00 64.75 100 ASP A CA 1
ATOM 734 C C . ASP A 1 100 ? -20.663 42.699 -10.145 1.00 64.75 100 ASP A C 1
ATOM 736 O O . ASP A 1 100 ? -20.511 43.910 -10.068 1.00 64.75 100 ASP A O 1
ATOM 740 N N . ASP A 1 101 ? -20.777 41.915 -9.080 1.00 58.59 101 ASP A N 1
ATOM 741 C CA . ASP A 1 101 ? -20.359 42.310 -7.737 1.00 58.59 101 ASP A CA 1
ATOM 742 C C . ASP A 1 101 ? -20.302 41.044 -6.870 1.00 58.59 101 ASP A C 1
ATOM 744 O O . ASP A 1 101 ? -21.274 40.295 -6.766 1.00 58.59 101 ASP A O 1
ATOM 748 N N . ASP A 1 102 ? -19.114 40.728 -6.356 1.00 58.66 102 ASP A N 1
ATOM 749 C CA . ASP A 1 102 ? -18.894 40.648 -4.907 1.00 58.66 102 ASP A CA 1
ATOM 750 C C . ASP A 1 102 ? -17.475 40.130 -4.597 1.00 58.66 102 ASP A C 1
ATOM 752 O O . ASP A 1 102 ? -17.128 38.956 -4.768 1.00 58.66 102 ASP A O 1
ATOM 756 N N . ASP A 1 103 ? -16.697 41.084 -4.087 1.00 57.88 103 ASP A N 1
ATOM 757 C CA . ASP A 1 103 ? -15.872 40.986 -2.884 1.00 57.88 103 ASP A CA 1
ATOM 758 C C . ASP A 1 103 ? -14.517 40.256 -2.928 1.00 57.88 103 ASP A C 1
ATOM 760 O O . ASP A 1 103 ? -14.348 39.068 -2.641 1.00 57.88 103 ASP A O 1
ATOM 764 N N . ASP A 1 104 ? -13.521 41.105 -3.189 1.00 54.53 104 ASP A N 1
ATOM 765 C CA . ASP A 1 104 ? -12.186 41.168 -2.588 1.00 54.53 104 ASP A CA 1
ATOM 766 C C . ASP A 1 104 ? -12.117 40.526 -1.184 1.00 54.53 104 ASP A C 1
ATOM 768 O O . ASP A 1 104 ? -12.616 41.074 -0.198 1.00 54.53 104 ASP A O 1
ATOM 772 N N . PHE A 1 105 ? -11.500 39.342 -1.074 1.00 47.59 105 PHE A N 1
ATOM 773 C CA . PHE A 1 105 ? -11.205 38.759 0.235 1.00 47.59 105 PHE A CA 1
ATOM 774 C C . PHE A 1 105 ? -9.872 39.310 0.734 1.00 47.59 105 PHE A C 1
ATOM 776 O O . PHE A 1 105 ? -8.800 38.773 0.444 1.00 47.59 105 PHE A O 1
ATOM 783 N N . ASP A 1 106 ? -10.025 40.403 1.472 1.00 57.12 106 ASP A N 1
ATOM 784 C CA . ASP A 1 106 ? -9.038 41.139 2.245 1.00 57.12 106 ASP A CA 1
ATOM 785 C C . ASP A 1 106 ? -8.096 40.218 3.039 1.00 57.12 106 ASP A C 1
ATOM 787 O O . ASP A 1 106 ? -8.490 39.267 3.727 1.00 57.12 106 ASP A O 1
ATOM 791 N N . GLU A 1 107 ? -6.814 40.527 2.903 1.00 57.91 107 GLU A N 1
ATOM 792 C CA . GLU A 1 107 ? -5.699 39.930 3.609 1.00 57.91 107 GLU A CA 1
ATOM 793 C C . GLU A 1 107 ? -5.504 40.683 4.929 1.00 57.91 107 GLU A C 1
ATOM 795 O O . GLU A 1 107 ? -5.014 41.807 4.925 1.00 57.91 107 GLU A O 1
ATOM 800 N N . GLU A 1 108 ? -5.822 40.063 6.073 1.00 50.19 108 GLU A N 1
ATOM 801 C CA . GLU A 1 108 ? -5.362 40.585 7.365 1.00 50.19 108 GLU A CA 1
ATOM 802 C C . GLU A 1 108 ? -4.899 39.487 8.338 1.00 50.19 108 GLU A C 1
ATOM 804 O O . GLU A 1 108 ? -5.651 38.706 8.926 1.00 50.19 108 GLU A O 1
ATOM 809 N N . GLU A 1 109 ? -3.578 39.459 8.468 1.00 47.78 109 GLU A N 1
ATOM 810 C CA . GLU A 1 109 ? -2.783 39.194 9.661 1.00 47.78 109 GLU A CA 1
ATOM 811 C C . GLU A 1 109 ? -3.409 39.739 10.961 1.00 47.78 109 GLU A C 1
ATOM 813 O O . GLU A 1 109 ? -3.633 40.932 11.058 1.00 47.78 109 GLU A O 1
ATOM 818 N N . ALA A 1 110 ? -3.564 38.921 12.012 1.00 42.91 110 ALA A N 1
ATOM 819 C CA . ALA A 1 110 ? -3.322 39.381 13.387 1.00 42.91 110 ALA A CA 1
ATOM 820 C C . ALA A 1 110 ? -3.344 38.246 14.417 1.00 42.91 110 ALA A C 1
ATOM 822 O O . ALA A 1 110 ? -4.071 37.257 14.336 1.00 42.91 110 ALA A O 1
ATOM 823 N N . GLU A 1 111 ? -2.490 38.445 15.408 1.00 46.12 111 GLU A N 1
ATOM 824 C CA . GLU A 1 111 ? -2.114 37.579 16.507 1.00 46.12 111 GLU A CA 1
ATOM 825 C C . GLU A 1 111 ? -3.253 37.156 17.464 1.00 46.12 111 GLU A C 1
ATOM 827 O O . GLU A 1 111 ? -4.229 37.859 17.697 1.00 46.12 111 GLU A O 1
ATOM 832 N N . GLU A 1 112 ? -2.969 36.073 18.196 1.00 39.41 112 GLU A N 1
ATOM 833 C CA . GLU A 1 112 ? -2.829 36.094 19.665 1.00 39.41 112 GLU A CA 1
ATOM 834 C C . GLU A 1 112 ? -3.730 35.149 20.491 1.00 39.41 112 GLU A C 1
ATOM 836 O O . GLU A 1 112 ? -4.926 34.973 20.290 1.00 39.41 112 GLU A O 1
ATOM 841 N N . LYS A 1 113 ? -3.083 34.650 21.552 1.00 44.31 113 LYS A N 1
ATOM 842 C CA . LYS A 1 113 ? -3.597 34.079 22.806 1.00 44.31 113 LYS A CA 1
ATOM 843 C C . LYS A 1 113 ? -3.964 32.593 22.825 1.00 44.31 113 LYS A C 1
ATOM 845 O O . LYS A 1 113 ? -5.102 32.156 22.688 1.00 44.31 113 LYS A O 1
ATOM 850 N N . ALA A 1 114 ? -2.971 31.832 23.289 1.00 44.28 114 ALA A N 1
ATOM 851 C CA . ALA A 1 114 ? -3.191 30.764 24.261 1.00 44.28 114 ALA A CA 1
ATOM 852 C C . ALA A 1 114 ? -4.008 31.269 25.477 1.00 44.28 114 ALA A C 1
ATOM 854 O O . ALA A 1 114 ? -3.872 32.428 25.877 1.00 44.28 114 ALA A O 1
ATOM 855 N N . PRO A 1 115 ? -4.760 30.380 26.155 1.00 44.06 115 PRO A N 1
ATOM 856 C CA . PRO A 1 115 ? -4.192 29.873 27.402 1.00 44.06 115 PRO A CA 1
ATOM 857 C C . PRO A 1 115 ? -4.413 28.374 27.666 1.00 44.06 115 PRO A C 1
ATOM 859 O O . PRO A 1 115 ? -5.415 27.750 27.328 1.00 44.06 115 PRO A O 1
ATOM 862 N N . VAL A 1 116 ? -3.422 27.840 28.374 1.00 44.34 116 VAL A N 1
ATOM 863 C CA . VAL A 1 116 ? -3.290 26.518 28.990 1.00 44.34 116 VAL A CA 1
ATOM 864 C C . VAL A 1 116 ? -4.531 26.086 29.784 1.00 44.34 116 VAL A C 1
ATOM 866 O O . VAL A 1 116 ? -4.880 26.739 30.765 1.00 44.34 116 VAL A O 1
ATOM 869 N N . LYS A 1 117 ? -5.077 24.894 29.485 1.00 49.88 117 LYS A N 1
ATOM 870 C CA . LYS A 1 117 ? -5.746 24.022 30.476 1.00 49.88 117 LYS A CA 1
ATOM 871 C C . LYS A 1 117 ? -5.420 22.538 30.260 1.00 49.88 117 LYS A C 1
ATOM 873 O O . LYS A 1 117 ? -6.035 21.823 29.483 1.00 49.88 117 LYS A O 1
ATOM 878 N N . LYS A 1 118 ? -4.403 22.124 31.011 1.00 38.31 118 LYS A N 1
ATOM 879 C CA . LYS A 1 118 ? -4.216 20.850 31.720 1.00 38.31 118 LYS A CA 1
ATOM 880 C C . LYS A 1 118 ? -5.444 19.915 31.738 1.00 38.31 118 LYS A C 1
ATOM 882 O O . LYS A 1 118 ? -6.382 20.170 32.479 1.00 38.31 118 LYS A O 1
ATOM 887 N N . CYS A 1 119 ? -5.337 18.780 31.047 1.00 31.78 119 CYS A N 1
ATOM 888 C CA . CYS A 1 119 ? -5.927 17.501 31.457 1.00 31.78 119 CYS A CA 1
ATOM 889 C C . CYS A 1 119 ? -4.894 16.398 31.199 1.00 31.78 119 CYS A C 1
ATOM 891 O O . CYS A 1 119 ? -4.807 15.822 30.118 1.00 31.78 119 CYS A O 1
ATOM 893 N N . GLN A 1 120 ? -4.066 16.146 32.215 1.00 43.38 120 GLN A N 1
ATOM 894 C CA . GLN A 1 120 ? -3.461 14.836 32.408 1.00 43.38 120 GLN A CA 1
ATOM 895 C C . GLN A 1 120 ? -4.596 13.892 32.801 1.00 43.38 120 GLN A C 1
ATOM 897 O O . GLN A 1 120 ? -5.078 13.963 33.927 1.00 43.38 120 GLN A O 1
ATOM 902 N N . GLU A 1 121 ? -4.997 13.008 31.897 1.00 33.47 121 GLU A N 1
ATOM 903 C CA . GLU A 1 121 ? -5.689 11.785 32.282 1.00 33.47 121 GLU A CA 1
ATOM 904 C C . GLU A 1 121 ? -4.935 10.601 31.685 1.00 33.47 121 GLU A C 1
ATOM 906 O O . GLU A 1 121 ? -4.874 10.362 30.478 1.00 33.47 121 GLU A O 1
ATOM 911 N N . SER A 1 122 ? -4.252 9.914 32.588 1.00 36.59 122 SER A N 1
ATOM 912 C CA . SER A 1 122 ? -3.451 8.729 32.366 1.00 36.59 122 SER A CA 1
ATOM 913 C C . SER A 1 122 ? -4.324 7.553 31.934 1.00 36.59 122 SER A C 1
ATOM 915 O O . SER A 1 122 ? -4.796 6.783 32.770 1.00 36.59 122 SER A O 1
ATOM 917 N N . PHE A 1 123 ? -4.455 7.341 30.627 1.00 36.44 123 PHE A N 1
ATOM 918 C CA . PHE A 1 123 ? -4.811 6.029 30.100 1.00 36.44 123 PHE A CA 1
ATOM 919 C C . PHE A 1 123 ? -3.557 5.162 30.074 1.00 36.44 123 PHE A C 1
ATOM 921 O O . PHE A 1 123 ? -2.730 5.231 29.166 1.00 36.44 123 PHE A O 1
ATOM 928 N N . LYS A 1 124 ? -3.436 4.312 31.095 1.00 44.28 124 LYS A N 1
ATOM 929 C CA . LYS A 1 124 ? -2.517 3.172 31.147 1.00 44.28 124 LYS A CA 1
ATOM 930 C C . LYS A 1 124 ? -2.979 2.136 30.113 1.00 44.28 124 LYS A C 1
ATOM 932 O O . LYS A 1 124 ? -3.499 1.076 30.449 1.00 44.28 124 LYS A O 1
ATOM 937 N N . LYS A 1 125 ? -2.859 2.480 28.830 1.00 39.62 125 LYS A N 1
ATOM 938 C CA . LYS A 1 125 ? -3.079 1.566 27.714 1.00 39.62 125 LYS A CA 1
ATOM 939 C C . LYS A 1 125 ? -1.852 0.673 27.658 1.00 39.62 125 LYS A C 1
ATOM 941 O O . LYS A 1 125 ? -0.752 1.154 27.415 1.00 39.62 125 LYS A O 1
ATOM 946 N N . GLN A 1 126 ? -2.044 -0.609 27.960 1.00 43.09 126 GLN A N 1
ATOM 947 C CA . GLN A 1 126 ? -1.016 -1.625 27.795 1.00 43.09 126 GLN A CA 1
ATOM 948 C C . GLN A 1 126 ? -0.401 -1.484 26.405 1.00 43.09 126 GLN A C 1
ATOM 950 O O . GLN A 1 126 ? -1.048 -1.711 25.380 1.00 43.09 126 GLN A O 1
ATOM 955 N N . GLU A 1 127 ? 0.861 -1.086 26.406 1.00 35.16 127 GLU A N 1
ATOM 956 C CA . GLU A 1 127 ? 1.731 -1.029 25.255 1.00 35.16 127 GLU A CA 1
ATOM 957 C C . GLU A 1 127 ? 1.997 -2.469 24.793 1.00 35.16 127 GLU A C 1
ATOM 959 O O . GLU A 1 127 ? 2.997 -3.094 25.132 1.00 35.16 127 GLU A O 1
ATOM 964 N N . LYS A 1 128 ? 1.072 -3.048 24.022 1.00 46.56 128 LYS A N 1
ATOM 965 C CA . LYS A 1 128 ? 1.454 -4.112 23.092 1.00 46.56 128 LYS A CA 1
ATOM 966 C C . LYS A 1 128 ? 2.089 -3.425 21.896 1.00 46.56 128 LYS A C 1
ATOM 968 O O . LYS A 1 128 ? 1.429 -3.167 20.895 1.00 46.56 128 LYS A O 1
ATOM 973 N N . THR A 1 129 ? 3.367 -3.098 22.048 1.00 32.62 129 THR A N 1
ATOM 974 C CA . THR A 1 129 ? 4.242 -2.721 20.942 1.00 32.62 129 THR A CA 1
ATOM 975 C C . THR A 1 129 ? 4.111 -3.750 19.809 1.00 32.62 129 THR A C 1
ATOM 977 O O . THR A 1 129 ? 4.427 -4.929 20.008 1.00 32.62 129 THR A O 1
ATOM 980 N N . PRO A 1 130 ? 3.696 -3.369 18.588 1.00 41.38 130 PRO A N 1
ATOM 981 C CA . PRO A 1 130 ? 4.195 -4.058 17.413 1.00 41.38 130 PRO A CA 1
ATOM 982 C C . PRO A 1 130 ? 5.692 -3.745 17.364 1.00 41.38 130 PRO A C 1
ATOM 984 O O . PRO A 1 130 ? 6.100 -2.615 17.109 1.00 41.38 130 PRO A O 1
ATOM 987 N N . LYS A 1 131 ? 6.512 -4.731 17.740 1.00 47.06 131 LYS A N 1
ATOM 988 C CA . LYS A 1 131 ? 7.971 -4.601 17.748 1.00 47.06 131 LYS A CA 1
ATOM 989 C C . LYS A 1 131 ? 8.437 -4.086 16.382 1.00 47.06 131 LYS A C 1
ATOM 991 O O . LYS A 1 131 ? 8.107 -4.681 15.360 1.00 47.06 131 LYS A O 1
ATOM 996 N N . THR A 1 132 ? 9.186 -2.989 16.450 1.00 39.94 132 THR A N 1
ATOM 997 C CA . THR A 1 132 ? 10.084 -2.342 15.485 1.00 39.94 132 THR A CA 1
ATOM 998 C C . THR A 1 132 ? 10.437 -3.189 14.254 1.00 39.94 132 THR A C 1
ATOM 1000 O O . THR A 1 132 ? 10.687 -4.387 14.419 1.00 39.94 132 THR A O 1
ATOM 1003 N N . PRO A 1 133 ? 10.565 -2.600 13.043 1.00 37.94 133 PRO A N 1
ATOM 1004 C CA . PRO A 1 133 ? 11.196 -3.275 11.910 1.00 37.94 133 PRO A CA 1
ATOM 1005 C C . PRO A 1 133 ? 12.623 -3.664 12.313 1.00 37.94 133 PRO A C 1
ATOM 1007 O O . PRO A 1 133 ? 13.536 -2.844 12.343 1.00 37.94 133 PRO A O 1
ATOM 1010 N N . LYS A 1 134 ? 12.779 -4.918 12.745 1.00 53.22 134 LYS A N 1
ATOM 1011 C CA . LYS A 1 134 ? 14.056 -5.494 13.154 1.00 53.22 134 LYS A CA 1
ATOM 1012 C C . LYS A 1 134 ? 14.962 -5.461 11.925 1.00 53.22 134 LYS A C 1
ATOM 1014 O O . LYS A 1 134 ? 14.540 -5.902 10.856 1.00 53.22 134 LYS A O 1
ATOM 1019 N N . GLY A 1 135 ? 16.169 -4.921 12.104 1.00 53.28 135 GLY A N 1
ATOM 1020 C CA . GLY A 1 135 ? 17.265 -5.017 11.140 1.00 53.28 135 GLY A CA 1
ATOM 1021 C C . GLY A 1 135 ? 17.583 -6.476 10.778 1.00 53.28 135 GLY A C 1
ATOM 1022 O O . GLY A 1 135 ? 16.844 -7.374 11.193 1.00 53.28 135 GLY A O 1
ATOM 1023 N N . PRO A 1 136 ? 18.649 -6.741 10.000 1.00 50.66 136 PRO A N 1
ATOM 1024 C CA . PRO A 1 136 ? 18.975 -8.101 9.570 1.00 50.66 136 PRO A CA 1
ATOM 1025 C C . PRO A 1 136 ? 18.992 -9.026 10.793 1.00 50.66 136 PRO A C 1
ATOM 1027 O O . PRO A 1 136 ? 19.751 -8.821 11.736 1.00 50.66 136 PRO A O 1
ATOM 1030 N N . SER A 1 137 ? 18.039 -9.958 10.831 1.00 65.31 137 SER A N 1
ATOM 1031 C CA . SER A 1 137 ? 17.791 -10.790 12.003 1.00 65.31 137 SER A CA 1
ATOM 1032 C C . SER A 1 137 ? 18.973 -11.745 12.151 1.00 65.31 137 SER A C 1
ATOM 1034 O O . SER A 1 137 ? 19.210 -12.537 11.244 1.00 65.31 137 SER A O 1
ATOM 1036 N N . SER A 1 138 ? 19.701 -11.685 13.272 1.00 85.62 138 SER A N 1
ATOM 1037 C CA . SER A 1 138 ? 20.735 -12.681 13.588 1.00 85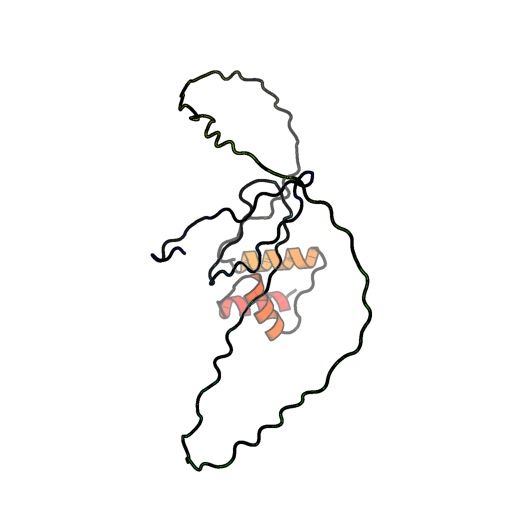.62 138 SER A CA 1
ATOM 1038 C C . SER A 1 138 ? 20.117 -14.084 13.652 1.00 85.62 138 SER A C 1
ATOM 1040 O O . SER A 1 138 ? 18.922 -14.232 13.929 1.00 85.62 138 SER A O 1
ATOM 1042 N N . VAL A 1 139 ? 20.921 -15.127 13.433 1.00 86.94 139 VAL A N 1
ATOM 1043 C CA . VAL A 1 139 ? 20.497 -16.536 13.524 1.00 86.94 139 VAL A CA 1
ATOM 1044 C C . VAL A 1 139 ? 19.809 -16.825 14.863 1.00 86.94 139 VAL A C 1
ATOM 1046 O O . VAL A 1 139 ? 18.783 -17.501 14.903 1.00 86.94 139 VAL A O 1
ATOM 1049 N N . GLU A 1 140 ? 20.315 -16.258 15.955 1.00 90.00 140 GLU A N 1
ATOM 1050 C CA . GLU A 1 140 ? 19.760 -16.421 17.304 1.00 90.00 140 GLU A CA 1
ATOM 1051 C C . GLU A 1 140 ? 18.382 -15.753 17.451 1.00 90.00 140 GLU A C 1
ATOM 1053 O O . GLU A 1 140 ? 17.449 -16.362 17.982 1.00 90.00 140 GLU A O 1
ATOM 1058 N N . ASP A 1 141 ? 18.209 -14.542 16.907 1.00 89.88 141 ASP A N 1
ATOM 1059 C CA . ASP A 1 141 ? 16.911 -13.857 16.858 1.00 89.88 141 ASP A CA 1
ATOM 1060 C C . ASP A 1 141 ? 15.884 -14.657 16.048 1.00 89.88 141 ASP A C 1
ATOM 1062 O O . ASP A 1 141 ? 14.702 -14.703 16.407 1.00 89.88 141 ASP A O 1
ATOM 1066 N N . ILE A 1 142 ? 16.320 -15.288 14.953 1.00 90.94 142 ILE A N 1
ATOM 1067 C CA . ILE A 1 142 ? 15.464 -16.131 14.115 1.00 90.94 142 ILE A CA 1
ATOM 1068 C C . ILE A 1 142 ? 15.028 -17.369 14.908 1.00 90.94 142 ILE A C 1
ATOM 1070 O O . ILE A 1 142 ? 13.823 -17.614 15.015 1.00 90.94 142 ILE A O 1
ATOM 1074 N N . LYS A 1 143 ? 15.966 -18.081 15.551 1.00 91.44 143 LYS A N 1
ATOM 1075 C CA . LYS A 1 143 ? 15.669 -19.235 16.423 1.00 91.44 143 LYS A CA 1
ATOM 1076 C C . LYS A 1 143 ? 14.650 -18.867 17.506 1.00 91.44 143 LYS A C 1
ATOM 1078 O O . LYS A 1 143 ? 13.633 -19.547 17.653 1.00 91.44 143 LYS A O 1
ATOM 1083 N N . ALA A 1 144 ? 14.851 -17.746 18.199 1.00 92.62 144 ALA A N 1
ATOM 1084 C CA . ALA A 1 144 ? 13.930 -17.271 19.233 1.00 92.62 144 ALA A CA 1
ATOM 1085 C C . ALA A 1 144 ? 12.530 -16.937 18.680 1.00 92.62 144 ALA A C 1
ATOM 1087 O O . ALA A 1 144 ? 11.516 -17.300 19.280 1.00 92.62 144 ALA A O 1
ATOM 1088 N N . LYS A 1 145 ? 12.442 -16.280 17.515 1.00 91.62 145 LYS A N 1
ATOM 1089 C CA . LYS A 1 145 ? 11.153 -15.957 16.869 1.00 91.62 145 LYS A CA 1
ATOM 1090 C C . LYS A 1 145 ? 10.417 -17.213 16.396 1.00 91.62 145 LYS A C 1
ATOM 1092 O O . LYS A 1 145 ? 9.186 -17.252 16.455 1.00 91.62 145 LYS A O 1
ATOM 1097 N N . MET A 1 146 ? 11.147 -18.235 15.964 1.00 91.31 146 MET A N 1
ATOM 1098 C CA . MET A 1 146 ? 10.580 -19.522 15.563 1.00 91.31 146 MET A CA 1
ATOM 1099 C C . MET A 1 146 ? 10.062 -20.308 16.771 1.00 91.31 146 MET A C 1
ATOM 1101 O O . MET A 1 146 ? 8.926 -20.770 16.729 1.00 91.31 146 MET A O 1
ATOM 1105 N N . GLN A 1 147 ? 10.812 -20.354 17.876 1.00 91.25 147 GLN A N 1
ATOM 1106 C CA . GLN A 1 147 ? 10.345 -20.937 19.143 1.00 91.25 147 GLN A CA 1
ATOM 1107 C C . GLN A 1 147 ? 9.084 -20.254 19.668 1.00 91.25 147 GLN A C 1
ATOM 1109 O O . GLN A 1 147 ? 8.083 -20.911 19.935 1.00 91.25 147 GLN A O 1
ATOM 1114 N N . ALA A 1 148 ? 9.083 -18.921 19.712 1.00 92.50 148 ALA A N 1
ATOM 1115 C CA . ALA A 1 148 ? 7.915 -18.157 20.138 1.00 92.50 148 ALA A CA 1
ATOM 1116 C C . ALA A 1 148 ? 6.695 -18.375 19.225 1.00 92.50 148 ALA A C 1
ATOM 1118 O O . ALA A 1 148 ? 5.558 -18.200 19.658 1.00 92.50 148 ALA A O 1
ATOM 1119 N N . SER A 1 149 ? 6.914 -18.719 17.952 1.00 88.69 149 SER A N 1
ATOM 1120 C CA . SER A 1 149 ? 5.829 -19.083 17.036 1.00 88.69 149 SER A CA 1
ATOM 1121 C C . SER A 1 149 ? 5.296 -20.481 17.345 1.00 88.69 149 SER A C 1
ATOM 1123 O O . SER A 1 149 ? 4.083 -20.655 17.340 1.00 88.69 149 SER A O 1
ATOM 1125 N N . ILE A 1 150 ? 6.167 -21.440 17.678 1.00 90.69 150 ILE A N 1
ATOM 1126 C CA . ILE A 1 150 ? 5.788 -22.801 18.091 1.00 90.69 150 ILE A CA 1
ATOM 1127 C C . ILE A 1 150 ? 5.001 -22.781 19.410 1.00 90.69 150 ILE A C 1
ATOM 1129 O O . ILE A 1 150 ? 3.941 -23.395 19.493 1.00 90.69 150 ILE A O 1
ATOM 1133 N N . GLU A 1 151 ? 5.445 -22.008 20.405 1.00 91.12 151 GLU A N 1
ATOM 1134 C CA . GLU A 1 151 ? 4.746 -21.844 21.693 1.00 91.12 151 GLU A CA 1
ATOM 1135 C C . GLU A 1 151 ? 3.331 -21.262 21.521 1.00 91.12 151 GLU A C 1
ATOM 1137 O O . GLU A 1 151 ? 2.401 -21.610 22.244 1.00 91.12 151 GLU A O 1
ATOM 1142 N N . LYS A 1 152 ? 3.136 -20.421 20.500 1.00 92.25 152 LYS A N 1
ATOM 1143 C CA . LYS A 1 152 ? 1.826 -19.860 20.130 1.00 92.25 152 LYS A CA 1
ATOM 1144 C C . LYS A 1 152 ? 0.965 -20.806 19.285 1.00 92.25 152 LYS A C 1
ATOM 1146 O O . LYS A 1 152 ? -0.051 -20.371 18.746 1.00 92.25 152 LYS A O 1
ATOM 1151 N N . GLY A 1 153 ? 1.364 -22.070 19.141 1.00 89.81 153 GLY A N 1
ATOM 1152 C CA . GLY A 1 153 ? 0.667 -23.076 18.336 1.00 89.81 153 GLY A CA 1
ATOM 1153 C C . GLY A 1 153 ? 0.998 -23.034 16.841 1.00 89.81 153 GLY A C 1
ATOM 1154 O O . GLY A 1 153 ? 0.332 -23.690 16.042 1.00 89.81 153 GLY A O 1
ATOM 1155 N N . GLY A 1 154 ? 2.011 -22.266 16.436 1.00 88.00 154 GLY A N 1
ATOM 1156 C CA . GLY A 1 154 ? 2.533 -22.270 15.074 1.00 88.00 154 GLY A CA 1
ATOM 1157 C C . GLY A 1 154 ? 3.268 -23.573 14.755 1.00 88.00 154 GLY A C 1
ATOM 1158 O O . GLY A 1 154 ? 3.842 -24.221 15.624 1.00 88.00 154 GLY A O 1
ATOM 1159 N N . SER A 1 155 ? 3.276 -23.960 13.481 1.00 88.75 155 SER A N 1
ATOM 1160 C CA . SER A 1 155 ? 4.026 -25.126 13.011 1.00 88.75 155 SER A CA 1
ATOM 1161 C C . SER A 1 155 ? 5.104 -24.708 12.024 1.00 88.75 155 SER A C 1
ATOM 1163 O O . SER A 1 155 ? 4.975 -23.711 11.313 1.00 88.75 155 SER A O 1
ATOM 116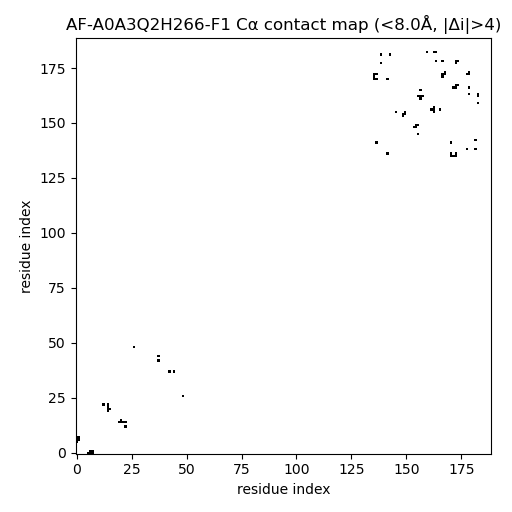5 N N . LEU A 1 156 ? 6.188 -25.478 12.000 1.00 91.31 156 LEU A N 1
ATOM 1166 C CA . LEU A 1 156 ? 7.353 -25.193 11.179 1.00 91.31 156 LEU A CA 1
ATOM 1167 C C . LEU A 1 156 ? 7.466 -26.210 10.034 1.00 91.31 156 LEU A C 1
ATOM 1169 O O . LEU A 1 156 ? 7.244 -27.404 10.275 1.00 91.31 156 LEU A O 1
ATOM 1173 N N . PRO A 1 157 ? 7.811 -25.790 8.798 1.00 94.00 157 PRO A N 1
ATOM 1174 C CA . PRO A 1 157 ? 7.862 -26.699 7.660 1.00 94.00 157 PRO A CA 1
ATOM 1175 C C . PRO A 1 157 ? 8.779 -27.902 7.902 1.00 94.00 157 PRO A C 1
ATOM 1177 O O . PRO A 1 157 ? 9.910 -27.760 8.361 1.00 94.00 157 PRO A O 1
ATOM 1180 N N . LYS A 1 158 ? 8.280 -29.096 7.558 1.00 91.56 158 LYS A N 1
ATOM 1181 C CA . LYS A 1 158 ? 8.998 -30.372 7.717 1.00 91.56 158 LYS A CA 1
ATOM 1182 C C . LYS A 1 158 ? 9.922 -30.734 6.560 1.00 91.56 158 LYS A C 1
ATOM 1184 O O . LYS A 1 158 ? 10.728 -31.642 6.704 1.00 91.56 158 LYS A O 1
ATOM 1189 N N . VAL A 1 159 ? 9.785 -30.044 5.432 1.00 94.44 159 VAL A N 1
ATOM 1190 C CA . VAL A 1 159 ? 10.555 -30.280 4.208 1.00 94.44 159 VAL A CA 1
ATOM 1191 C C . VAL A 1 159 ? 11.588 -29.174 4.071 1.00 94.44 159 VAL A C 1
ATOM 1193 O O . VAL A 1 159 ? 11.221 -28.003 4.142 1.00 94.44 159 VAL A O 1
ATOM 1196 N N . GLU A 1 160 ? 12.844 -29.540 3.828 1.00 91.12 160 GLU A N 1
ATOM 1197 C CA . GLU A 1 160 ? 13.975 -28.608 3.774 1.00 91.12 160 GLU A CA 1
ATOM 1198 C C . GLU A 1 160 ? 13.750 -27.463 2.781 1.00 91.12 160 GLU A C 1
ATOM 1200 O O . GLU A 1 160 ? 13.831 -26.300 3.157 1.00 91.12 160 GLU A O 1
ATOM 1205 N N . ALA A 1 161 ? 13.342 -27.757 1.543 1.00 93.62 161 ALA A N 1
ATOM 1206 C CA . ALA A 1 161 ? 13.070 -26.721 0.543 1.00 93.62 161 ALA A CA 1
ATOM 1207 C C . ALA A 1 161 ? 11.975 -25.729 0.989 1.00 93.62 161 ALA A C 1
ATOM 1209 O O . ALA A 1 161 ? 12.103 -24.518 0.798 1.00 93.62 161 ALA A O 1
ATOM 1210 N N . LYS A 1 162 ? 10.915 -26.226 1.647 1.00 94.44 162 LYS A N 1
ATOM 1211 C CA . LYS A 1 162 ? 9.837 -25.382 2.193 1.00 94.44 162 LYS A CA 1
ATOM 1212 C C . LYS A 1 162 ? 10.319 -24.560 3.385 1.00 94.44 162 LYS A C 1
ATOM 1214 O O . LYS A 1 162 ? 9.894 -23.422 3.552 1.00 94.44 162 LYS A O 1
ATOM 1219 N N . TYR A 1 163 ? 11.204 -25.129 4.198 1.00 93.75 163 TYR A N 1
ATOM 1220 C CA . TYR A 1 163 ? 11.821 -24.451 5.328 1.00 93.75 163 TYR A CA 1
ATOM 1221 C C . TYR A 1 163 ? 12.756 -23.329 4.875 1.00 93.75 163 TYR A C 1
ATOM 1223 O O . TYR A 1 163 ? 12.623 -22.204 5.341 1.00 93.75 163 TYR A O 1
ATOM 1231 N N . ILE A 1 164 ? 13.637 -23.605 3.913 1.00 92.75 164 ILE A N 1
ATOM 1232 C CA . ILE A 1 164 ? 14.535 -22.617 3.308 1.00 92.75 164 ILE A CA 1
ATOM 1233 C C . ILE A 1 164 ? 13.718 -21.461 2.723 1.00 92.75 164 ILE A C 1
ATOM 1235 O O . ILE A 1 164 ? 14.017 -20.301 2.997 1.00 92.75 164 ILE A O 1
ATOM 1239 N N . HIS A 1 165 ? 12.655 -21.758 1.965 1.00 94.94 165 HIS A N 1
ATOM 1240 C CA . HIS A 1 165 ? 11.767 -20.728 1.424 1.00 94.94 165 HIS A CA 1
ATOM 1241 C C . HIS A 1 165 ? 11.084 -19.912 2.533 1.00 94.94 165 HIS A C 1
ATOM 1243 O O . HIS A 1 165 ? 11.068 -18.684 2.471 1.00 94.94 165 HIS A O 1
ATOM 1249 N N . TYR A 1 166 ? 10.580 -20.574 3.577 1.00 93.69 166 TYR A N 1
ATOM 1250 C CA . TYR A 1 166 ? 9.988 -19.916 4.742 1.00 93.69 166 TYR A CA 1
ATOM 1251 C C . TYR A 1 166 ? 10.978 -18.974 5.438 1.00 93.69 166 TYR A C 1
ATOM 1253 O O . TYR A 1 166 ? 10.644 -17.821 5.699 1.00 93.69 166 TYR A O 1
ATOM 1261 N N . VAL A 1 167 ? 12.209 -19.425 5.689 1.00 92.00 167 VAL A N 1
ATOM 1262 C CA . VAL A 1 167 ? 13.247 -18.623 6.351 1.00 92.00 167 VAL A CA 1
ATOM 1263 C C . VAL A 1 167 ? 13.655 -17.426 5.483 1.00 92.00 167 VAL A C 1
ATOM 1265 O O . VAL A 1 167 ? 13.709 -16.296 5.979 1.00 92.00 167 VAL A O 1
ATOM 1268 N N . LYS A 1 168 ? 13.844 -17.642 4.174 1.00 90.56 168 LYS A N 1
ATOM 1269 C CA . LYS A 1 168 ? 14.112 -16.579 3.191 1.00 90.56 168 LYS A CA 1
ATOM 1270 C C . LYS A 1 168 ? 12.995 -15.535 3.159 1.00 90.56 168 LYS A C 1
ATOM 1272 O O . LYS A 1 168 ? 13.279 -14.343 3.168 1.00 90.56 168 LYS A O 1
ATOM 1277 N N . ASN A 1 169 ? 11.735 -15.964 3.179 1.00 91.88 169 ASN A N 1
ATOM 1278 C CA . ASN A 1 169 ? 10.583 -15.068 3.104 1.00 91.88 169 ASN A CA 1
ATOM 1279 C C . ASN A 1 169 ? 10.324 -14.313 4.422 1.00 91.88 169 ASN A C 1
ATOM 1281 O O . ASN A 1 169 ? 10.121 -13.103 4.419 1.00 91.88 169 ASN A O 1
ATOM 1285 N N . CYS A 1 170 ? 10.350 -15.007 5.563 1.00 88.88 170 CYS A N 1
ATOM 1286 C CA . CYS A 1 170 ? 9.981 -14.425 6.857 1.00 88.88 170 CYS A CA 1
ATOM 1287 C C . CYS A 1 170 ? 11.082 -13.565 7.482 1.00 88.88 170 CYS A C 1
ATOM 1289 O O . CYS A 1 170 ? 10.779 -12.621 8.215 1.00 88.88 170 CYS A O 1
ATOM 1291 N N . PHE A 1 171 ? 12.348 -13.893 7.224 1.00 89.12 171 PHE A N 1
ATOM 1292 C CA . PHE A 1 171 ? 13.486 -13.236 7.873 1.00 89.12 171 PHE A CA 1
ATOM 1293 C C . PHE A 1 171 ? 14.419 -12.539 6.888 1.00 89.12 171 PHE A C 1
ATOM 1295 O O . PHE A 1 171 ? 15.390 -11.925 7.322 1.00 89.12 171 PHE A O 1
ATOM 1302 N N . ARG A 1 172 ? 14.114 -12.592 5.581 1.00 85.56 172 ARG A N 1
ATOM 1303 C CA . ARG A 1 172 ? 14.963 -12.051 4.506 1.00 85.56 172 ARG A CA 1
ATOM 1304 C C . ARG A 1 172 ? 16.384 -12.622 4.565 1.00 85.56 172 ARG A C 1
ATOM 1306 O O . ARG A 1 172 ? 17.340 -11.941 4.213 1.00 85.56 172 ARG A O 1
ATOM 1313 N N . MET A 1 173 ? 16.513 -13.866 5.035 1.00 85.38 173 MET A N 1
ATOM 1314 C CA . MET A 1 173 ? 17.805 -14.520 5.217 1.00 85.38 173 MET A CA 1
ATOM 1315 C C . MET A 1 173 ? 18.373 -14.923 3.860 1.00 85.38 173 MET A C 1
ATOM 1317 O O . MET A 1 173 ? 17.808 -15.781 3.187 1.00 85.38 173 MET A O 1
ATOM 1321 N N . THR A 1 174 ? 19.473 -14.304 3.444 1.00 84.44 174 THR A N 1
ATOM 1322 C CA . THR A 1 174 ? 20.142 -14.611 2.167 1.00 84.44 174 THR A CA 1
ATOM 1323 C C . THR A 1 174 ? 21.343 -15.535 2.333 1.00 84.44 174 THR A C 1
ATOM 1325 O O . THR A 1 174 ? 21.801 -16.108 1.349 1.00 84.44 174 THR A O 1
ATOM 1328 N N . ASP A 1 175 ? 21.832 -15.702 3.563 1.00 88.38 175 ASP A N 1
ATOM 1329 C CA . ASP A 1 175 ? 22.996 -16.525 3.869 1.00 88.38 175 ASP A CA 1
ATOM 1330 C C . ASP A 1 175 ? 22.643 -18.024 3.863 1.00 88.38 175 ASP A C 1
ATOM 1332 O O . ASP A 1 175 ? 21.738 -18.487 4.573 1.00 88.38 175 ASP A O 1
ATOM 1336 N N . GLN A 1 176 ? 23.338 -18.784 3.015 1.00 87.06 176 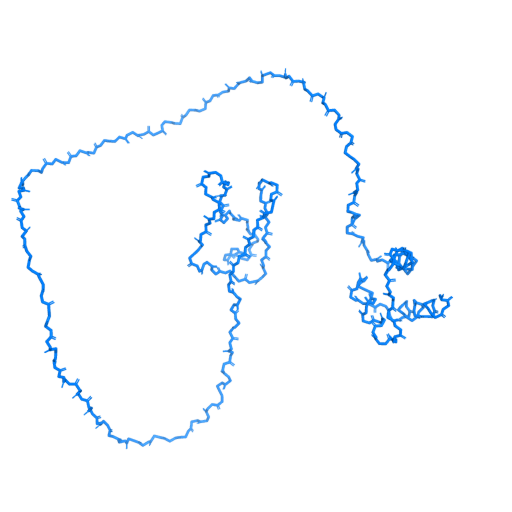GLN A N 1
ATOM 1337 C CA . GLN A 1 176 ? 23.093 -20.212 2.833 1.00 87.06 176 GLN A CA 1
ATOM 1338 C C . GLN A 1 176 ? 23.559 -21.037 4.038 1.00 87.06 176 GLN A C 1
ATOM 1340 O O . GLN A 1 176 ? 22.861 -21.977 4.422 1.00 87.06 176 GLN A O 1
ATOM 1345 N N . GLU A 1 177 ? 24.693 -20.687 4.641 1.00 90.75 177 GLU A N 1
ATOM 1346 C CA . GLU A 1 177 ? 25.257 -21.392 5.794 1.00 90.75 177 GLU A CA 1
ATOM 1347 C C . GLU A 1 177 ? 24.363 -21.200 7.017 1.00 90.75 177 GLU A C 1
ATOM 1349 O O . GLU A 1 177 ? 23.958 -22.164 7.665 1.00 90.75 177 GLU A O 1
ATOM 1354 N N . ALA A 1 178 ? 23.923 -19.970 7.247 1.00 90.19 178 ALA A N 1
ATOM 1355 C CA . ALA A 1 178 ? 23.007 -19.642 8.321 1.00 90.19 178 ALA A CA 1
ATOM 1356 C C . ALA A 1 178 ? 21.626 -20.294 8.137 1.00 90.19 178 ALA A C 1
ATOM 1358 O O . ALA A 1 178 ? 21.002 -20.730 9.106 1.00 90.19 178 ALA A O 1
ATOM 1359 N N . THR A 1 179 ? 21.139 -20.411 6.896 1.00 92.00 179 THR A N 1
ATOM 1360 C CA . THR A 1 179 ? 19.888 -21.135 6.619 1.00 92.00 179 THR A CA 1
ATOM 1361 C C . THR A 1 179 ? 20.035 -22.636 6.900 1.00 92.00 179 THR A C 1
ATOM 1363 O O . THR A 1 179 ? 19.100 -23.260 7.410 1.00 92.00 179 THR A O 1
ATOM 1366 N N . GLN A 1 180 ? 21.203 -23.215 6.609 1.00 92.62 180 GLN A N 1
ATOM 1367 C CA . GLN A 1 180 ? 21.508 -24.612 6.917 1.00 92.62 180 GLN A CA 1
ATOM 1368 C C . GLN A 1 180 ? 21.684 -24.852 8.423 1.00 92.62 180 GLN A C 1
ATOM 1370 O O . GLN A 1 180 ? 21.108 -25.809 8.939 1.00 92.62 180 GLN A O 1
ATOM 1375 N N . ASP A 1 181 ? 22.370 -23.969 9.154 1.00 93.56 181 ASP A N 1
ATOM 1376 C CA . ASP A 1 181 ? 22.454 -24.020 10.624 1.00 93.56 181 ASP A CA 1
ATOM 1377 C C . ASP A 1 181 ? 21.055 -23.997 11.259 1.00 93.56 181 ASP A C 1
ATOM 1379 O O . ASP A 1 181 ? 20.716 -24.835 12.099 1.00 93.56 181 ASP A O 1
ATOM 1383 N N . LEU A 1 182 ? 20.188 -23.100 10.780 1.00 93.12 182 LEU A N 1
ATOM 1384 C CA . LEU A 1 182 ? 18.791 -23.033 11.202 1.00 93.12 182 LEU A CA 1
ATOM 1385 C C . LEU A 1 182 ? 18.029 -24.325 10.892 1.00 93.12 182 LEU A C 1
ATOM 1387 O O . LEU A 1 182 ? 17.173 -24.728 11.681 1.00 93.12 182 LEU A O 1
ATOM 1391 N N . TRP A 1 183 ? 18.298 -24.970 9.757 1.00 94.25 183 TRP A N 1
ATOM 1392 C CA . TRP A 1 183 ? 17.678 -26.246 9.407 1.00 94.25 183 TRP A CA 1
ATOM 1393 C C . TRP A 1 183 ? 18.158 -27.386 10.312 1.00 94.25 183 TRP A C 1
ATOM 1395 O O . TRP A 1 183 ? 17.333 -28.175 10.779 1.00 94.25 183 TRP A O 1
ATOM 1405 N N . GLN A 1 184 ? 19.458 -27.454 10.619 1.00 94.75 184 GLN A N 1
ATOM 1406 C CA . GLN A 1 184 ? 19.999 -28.429 11.571 1.00 94.75 184 GLN A CA 1
ATOM 1407 C C . GLN A 1 184 ? 19.398 -28.232 12.959 1.00 94.75 184 GLN A C 1
ATOM 1409 O O . GLN A 1 184 ? 18.883 -29.187 13.535 1.00 94.75 184 GLN A O 1
ATOM 1414 N N . TRP A 1 185 ? 19.372 -26.993 13.451 1.00 93.69 185 TRP A N 1
ATOM 1415 C CA . TRP A 1 185 ? 18.727 -26.654 14.717 1.00 93.69 185 TRP A CA 1
ATOM 1416 C C . TRP A 1 185 ? 17.266 -27.108 14.752 1.00 93.69 185 TRP A C 1
ATOM 1418 O O . TRP A 1 185 ? 16.837 -27.719 15.724 1.00 93.69 185 TRP A O 1
ATOM 1428 N N . ARG A 1 186 ? 16.520 -26.887 13.664 1.00 93.12 186 ARG A N 1
ATOM 1429 C CA . ARG A 1 186 ? 15.123 -27.310 13.539 1.00 93.12 186 ARG A CA 1
ATOM 1430 C C . ARG A 1 186 ? 14.943 -28.829 13.583 1.00 93.12 186 ARG A C 1
ATOM 1432 O O . ARG A 1 186 ? 13.891 -29.283 14.017 1.00 93.12 186 ARG A O 1
ATOM 1439 N N . LYS A 1 187 ? 15.910 -29.618 13.104 1.00 90.25 187 LYS A N 1
ATOM 1440 C CA . LYS A 1 187 ? 15.873 -31.089 13.219 1.00 90.25 187 LYS A CA 1
ATOM 1441 C C . LYS A 1 187 ? 16.130 -31.576 14.648 1.00 90.25 187 LYS A C 1
ATOM 1443 O O . LYS A 1 187 ? 15.781 -32.711 14.949 1.00 90.25 187 LYS A O 1
ATOM 1448 N N . SER A 1 188 ? 16.724 -30.734 15.490 1.00 89.44 188 SER A N 1
ATOM 1449 C CA . SER A 1 188 ? 16.952 -31.001 16.913 1.00 89.44 188 SER A CA 1
ATOM 1450 C C . SER A 1 188 ? 15.794 -30.553 17.818 1.00 89.44 188 SER A C 1
ATOM 1452 O O . SER A 1 188 ? 15.905 -30.711 19.031 1.00 89.44 188 SER A O 1
ATOM 1454 N N . LEU A 1 189 ? 14.726 -29.970 17.251 1.00 85.12 189 LEU A N 1
ATOM 1455 C CA . LEU A 1 189 ? 13.484 -29.602 17.949 1.00 85.12 189 LEU A CA 1
ATOM 1456 C C . LEU A 1 189 ? 12.495 -30.763 17.986 1.00 85.12 189 LEU A C 1
ATOM 1458 O O . LEU A 1 189 ? 11.853 -30.922 19.044 1.00 85.12 189 LEU A O 1
#

Foldseek 3Di:
DPPVPDDDDDDQDDADPVPHNDDDNPQDDDDDDDDDDDPDDDDDDDDDDDDDDDDDDPPPDDDDDDDDDDDDDDDDDDDDDDDDDDDDDDDDDDDDDDDDDDDDPDDDDDDDDDDDDDDPDDDPDPPPDPDDPDDQQPLVNVVVVVVVCVVVVHDADPDLVVNLVVCCVVRVDPDPVSSVVSVVVVVVD

InterPro domains:
  IPR004301 Nucleoplasmin family [PTHR22747] (1-186)
  IPR024057 Nucleoplasmin core domain [PF03066] (1-54)
  IPR032569 Nucleophosmin, C-terminal [PF16276] (140-188)
  IPR036824 Nucleoplasmin core domain superfamily [SSF69203] (1-53)

Sequence (189 aa):
MNYEGSPIKVTLASLKMSVQPTVSLGGFEITPPVVLQLKCGSGPVHISGQHLVAVEEDAESEDEEEEDVKLLSISGKRSAPGSGNKVPQKKVKLAADEDDDDDDFDEEEAEEKAPVKKCQESFKKQEKTPKTPKGPSSVEDIKAKMQASIEKGGSLPKVEAKYIHYVKNCFRMTDQEATQDLWQWRKSL

Organism: Equus caballus (NCBI:txid9796)

pLDDT: mean 73.43, std 23.19, range [31.78, 97.94]

Radius of gyration: 34.15 Å; Cα contacts (8 Å, |Δi|>4): 46; chains: 1; bounding box: 72×74×87 Å

Secondary structure (DSSP, 8-state):
--TTS----------BTTTBS----TT---PSS------SS---------------------------------------------------------------------------------------------SS--HHHHHHHHHHHHHTT----SSHHHHHHHHHHHH----HHHHHHHHHHHHT-